Protein AF-A0A4Q1RVL3-F1 (afdb_monomer_lite)

Sequence (205 aa):
MQDAAGNEVNDKLNGYTFRVVAGNNSYIEASVDDNKKVITIALSTVQSLNTDANIESALKGLKVNGIELDGTNVIFTVTGTGNLLDGTGPGLDVRKYANLDSVAKDGLTFQIGAVGTPEQRVKLNIEDMSSSGLKISSVSVATQADATKAIEAIDNAINMVSGQRAELGALQNRLEHTINNLSTSSENLTAAESRIRDVDYALAA

pLDDT: mean 74.28, std 16.15, range [47.84, 97.06]

Secondary structure (DSSP, 8-state):
---TT---GGGGTTT-EEEEEETTTEEEEEEEETTTTEEEEEE-----S-SHHHHHHHHTT--BTTB---SS-------SSS-TTTS-SSS--GGGTS-TTHHHHT-EEEE-SSS-SGGGEEEE-----STTTTT-TT---SSHHHHHHHHHHHHHHHHHHHHHHHHHHHHHHHHHHHHHHHHHHHHHHHHHHHHHHHHHHHHH-

Structure (mmCIF, N/CA/C/O backbone):
data_AF-A0A4Q1RVL3-F1
#
_entry.id   AF-A0A4Q1RVL3-F1
#
loop_
_atom_site.group_PDB
_atom_site.id
_atom_site.type_symbol
_atom_site.label_atom_id
_atom_site.label_alt_id
_atom_site.label_comp_id
_atom_site.label_asym_id
_atom_site.label_entity_id
_atom_site.label_seq_id
_atom_site.pdbx_PDB_ins_code
_atom_site.Cartn_x
_atom_site.Cartn_y
_atom_site.Cartn_z
_atom_site.occupancy
_atom_site.B_iso_or_equiv
_atom_site.auth_seq_id
_atom_site.auth_comp_id
_atom_site.auth_asym_id
_atom_site.auth_atom_id
_atom_site.pdbx_PDB_model_num
ATOM 1 N N . MET A 1 1 ? -86.606 -32.625 20.046 1.00 52.88 1 MET A N 1
ATOM 2 C CA . MET A 1 1 ? -87.548 -33.174 21.047 1.00 52.88 1 MET A CA 1
ATOM 3 C C . MET A 1 1 ? -88.188 -32.006 21.785 1.00 52.88 1 MET A C 1
ATOM 5 O O . MET A 1 1 ? -87.621 -31.582 22.772 1.00 52.88 1 MET A O 1
ATOM 9 N N . GLN A 1 2 ? -89.275 -31.420 21.273 1.00 58.28 2 GLN A N 1
ATOM 10 C CA . GLN A 1 2 ? -89.925 -30.268 21.926 1.00 58.28 2 GLN A CA 1
ATOM 11 C C . GLN A 1 2 ? -90.362 -30.632 23.351 1.00 58.28 2 GLN A C 1
ATOM 13 O O . GLN A 1 2 ? -90.723 -31.786 23.605 1.00 58.28 2 GLN A O 1
ATOM 18 N N . ASP A 1 3 ? -90.285 -29.676 24.276 1.00 64.56 3 ASP A N 1
ATOM 19 C CA . ASP A 1 3 ? -90.868 -29.875 25.600 1.00 64.56 3 ASP A CA 1
ATOM 20 C C . ASP A 1 3 ? -92.405 -29.837 25.529 1.00 64.56 3 ASP A C 1
ATOM 22 O O . ASP A 1 3 ? -93.003 -29.547 24.491 1.00 64.56 3 ASP A O 1
ATOM 26 N N . ALA A 1 4 ? -93.063 -30.168 26.639 1.00 59.28 4 ALA A N 1
ATOM 27 C CA . ALA A 1 4 ? -94.519 -30.273 26.711 1.00 59.28 4 ALA A CA 1
ATOM 28 C C . ALA A 1 4 ? -95.272 -28.946 26.445 1.00 59.28 4 ALA A C 1
ATOM 30 O O . ALA A 1 4 ? -96.499 -28.967 26.374 1.00 59.28 4 ALA A O 1
ATOM 31 N N . ALA A 1 5 ? -94.569 -27.816 26.287 1.00 64.31 5 ALA A N 1
ATOM 32 C CA . ALA A 1 5 ? -95.141 -26.518 25.933 1.00 64.31 5 ALA A CA 1
ATOM 33 C C . ALA A 1 5 ? -94.946 -26.146 24.447 1.00 64.31 5 ALA A C 1
ATOM 35 O O . ALA A 1 5 ? -95.401 -25.085 24.025 1.00 64.31 5 ALA A O 1
ATOM 36 N N . GLY A 1 6 ? -94.321 -27.014 23.640 1.00 61.22 6 GLY A N 1
ATOM 37 C CA . GLY A 1 6 ? -94.163 -26.816 22.194 1.00 61.22 6 GLY A CA 1
ATOM 38 C C . GLY A 1 6 ? -92.989 -25.922 21.787 1.00 61.22 6 GLY A C 1
ATOM 39 O O . GLY A 1 6 ? -92.889 -25.559 20.616 1.00 61.22 6 GLY A O 1
ATOM 40 N N . ASN A 1 7 ? -92.076 -25.587 22.705 1.00 59.84 7 ASN A N 1
ATOM 41 C CA . ASN A 1 7 ? -90.882 -24.815 22.364 1.00 59.84 7 ASN A CA 1
ATOM 42 C C . ASN A 1 7 ? -89.770 -25.735 21.827 1.00 59.84 7 ASN A C 1
ATOM 44 O O . ASN A 1 7 ? -89.493 -26.812 22.370 1.00 59.84 7 ASN A O 1
ATOM 48 N N . GLU A 1 8 ? -89.130 -25.330 20.723 1.00 56.94 8 GLU A N 1
ATOM 49 C CA . GLU A 1 8 ? -87.979 -26.044 20.162 1.00 56.94 8 GLU A CA 1
ATOM 50 C C . GLU A 1 8 ? -86.782 -25.979 21.126 1.00 56.94 8 GLU A C 1
ATOM 52 O O . GLU A 1 8 ? -86.509 -24.953 21.738 1.00 56.94 8 GLU A O 1
ATOM 57 N N . VAL A 1 9 ? -86.039 -27.086 21.242 1.00 53.59 9 VAL A N 1
ATOM 58 C CA . VAL A 1 9 ? -84.912 -27.330 22.183 1.00 53.59 9 VAL A CA 1
ATOM 59 C C . VAL A 1 9 ? -83.686 -26.433 21.934 1.00 53.59 9 VAL A C 1
ATOM 61 O O . VAL A 1 9 ? -82.587 -26.742 22.387 1.00 53.59 9 VAL A O 1
ATOM 64 N N . ASN A 1 10 ? -83.832 -25.350 21.178 1.00 53.53 10 ASN A N 1
ATOM 65 C CA . ASN A 1 10 ? -82.714 -24.572 20.660 1.00 53.53 10 ASN A CA 1
ATOM 66 C C . ASN A 1 10 ? -82.066 -23.662 21.722 1.00 53.53 10 ASN A C 1
ATOM 68 O O . ASN A 1 10 ? -80.873 -23.391 21.676 1.00 53.53 10 ASN A O 1
ATOM 72 N N . ASP A 1 11 ? -82.808 -23.304 22.771 1.00 54.81 11 ASP A N 1
ATOM 73 C CA . ASP A 1 11 ? -82.395 -22.277 23.740 1.00 54.81 11 ASP A CA 1
ATOM 74 C C . ASP A 1 11 ? -81.246 -22.692 24.688 1.00 54.81 11 ASP A C 1
ATOM 76 O O . ASP A 1 11 ? -80.766 -21.897 25.491 1.00 54.81 11 ASP A O 1
ATOM 80 N N . LYS A 1 12 ? -80.773 -23.947 24.629 1.00 55.94 12 LYS A N 1
ATOM 81 C CA . LYS A 1 12 ? -79.691 -24.438 25.509 1.00 55.94 12 LYS A CA 1
ATOM 82 C C . LYS A 1 12 ? -78.276 -24.235 24.962 1.00 55.94 12 LYS A C 1
ATOM 84 O O . LYS A 1 12 ? -77.326 -24.490 25.696 1.00 55.94 12 LYS A O 1
ATOM 89 N N . LEU A 1 13 ? -78.119 -23.836 23.699 1.00 57.97 13 LEU A N 1
ATOM 90 C CA . LEU A 1 13 ? -76.809 -23.738 23.033 1.00 57.97 13 LEU A CA 1
ATOM 91 C C . LEU A 1 13 ? -76.513 -22.340 22.465 1.00 57.97 13 LEU A C 1
ATOM 93 O O . LEU A 1 13 ? -75.379 -22.080 22.061 1.00 57.97 13 LEU A O 1
ATOM 97 N N . ASN A 1 14 ? -77.489 -21.431 22.494 1.00 63.66 14 ASN A N 1
ATOM 98 C CA . ASN A 1 14 ? -77.335 -20.062 22.019 1.00 63.66 14 ASN A CA 1
ATOM 99 C C . ASN A 1 14 ? -76.332 -19.276 22.882 1.00 63.66 14 ASN A C 1
ATOM 101 O O . ASN A 1 14 ? -76.439 -19.250 24.108 1.00 63.66 14 ASN A O 1
ATOM 105 N N . GLY A 1 15 ? -75.347 -18.640 22.245 1.00 65.19 15 GLY A N 1
ATOM 106 C CA . GLY A 1 15 ? -74.322 -17.842 22.931 1.00 65.19 15 GLY A CA 1
ATOM 107 C C . GLY A 1 15 ? -73.151 -18.630 23.535 1.00 65.19 15 GLY A C 1
ATOM 108 O O . GLY A 1 15 ? -72.273 -18.021 24.147 1.00 65.19 15 GLY A O 1
ATOM 109 N N . TYR A 1 16 ? -73.088 -19.952 23.350 1.00 68.12 16 TYR A N 1
ATOM 110 C CA . TYR A 1 16 ? -71.928 -20.758 23.746 1.00 68.12 16 TYR A CA 1
ATOM 111 C C . TYR A 1 16 ? -70.891 -20.838 22.615 1.00 68.12 16 TYR A C 1
ATOM 113 O O . TYR A 1 16 ? -71.237 -21.104 21.463 1.00 68.12 16 TYR A O 1
ATOM 121 N N . THR A 1 17 ? -69.605 -20.672 22.945 1.00 60.97 17 THR A N 1
ATOM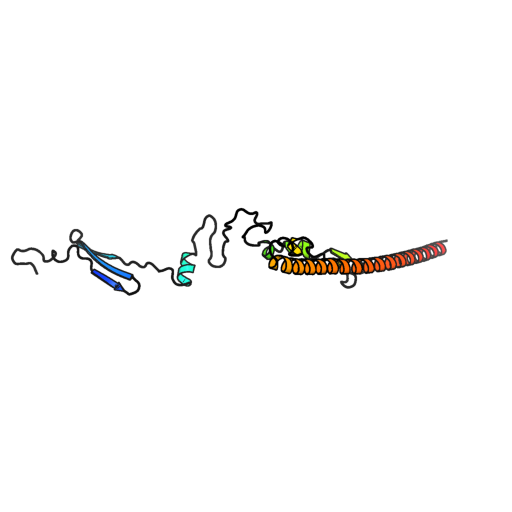 122 C CA . THR A 1 17 ? -68.492 -20.964 22.028 1.00 60.97 17 THR A CA 1
ATOM 123 C C . THR A 1 17 ? -67.799 -22.258 22.433 1.00 60.97 17 THR A C 1
ATOM 125 O O . THR A 1 17 ? -67.450 -22.470 23.597 1.00 60.97 17 THR A O 1
ATOM 128 N N . PHE A 1 18 ? -67.601 -23.157 21.469 1.00 70.06 18 PHE A N 1
ATOM 129 C CA . PHE A 1 18 ? -66.803 -24.359 21.680 1.00 70.06 18 PHE A CA 1
ATOM 130 C C . PHE A 1 18 ? -65.434 -24.158 21.039 1.00 70.06 18 PHE A C 1
ATOM 132 O O . PHE A 1 18 ? -65.331 -23.995 19.821 1.00 70.06 18 PHE A O 1
ATOM 139 N N . ARG A 1 19 ? -64.381 -24.162 21.865 1.00 66.75 19 ARG A N 1
ATOM 140 C CA . ARG A 1 19 ? -62.997 -23.969 21.424 1.00 66.75 19 ARG A CA 1
ATOM 141 C C . ARG A 1 19 ? -62.206 -25.264 21.563 1.00 66.75 19 ARG A C 1
ATOM 143 O O . ARG A 1 19 ? -61.896 -25.683 22.676 1.00 66.75 19 ARG A O 1
ATOM 150 N N . VAL A 1 20 ? -61.829 -25.862 20.435 1.00 72.00 20 VAL A N 1
ATOM 151 C CA . VAL A 1 20 ? -60.875 -26.979 20.405 1.00 72.00 20 VAL A CA 1
ATOM 152 C C . VAL A 1 20 ? -59.489 -26.403 20.170 1.00 72.00 20 VAL A C 1
ATOM 154 O O . VAL A 1 20 ? -59.204 -25.872 19.098 1.00 72.00 20 VAL A O 1
ATOM 157 N N . VAL A 1 21 ? -58.636 -26.480 21.190 1.00 65.25 21 VAL A N 1
ATOM 158 C CA . VAL A 1 21 ? -57.244 -26.028 21.111 1.00 65.25 21 VAL A CA 1
ATOM 159 C C . VAL A 1 21 ? -56.397 -27.169 20.558 1.00 65.25 21 VAL A C 1
ATOM 161 O O . VAL A 1 21 ? -56.250 -28.205 21.203 1.00 65.25 21 VAL A O 1
ATOM 164 N N . ALA A 1 22 ? -55.825 -26.975 19.375 1.00 64.25 22 ALA A N 1
ATOM 165 C CA . ALA A 1 22 ? -54.647 -27.721 18.959 1.00 64.25 22 ALA A CA 1
ATOM 166 C C . ALA A 1 22 ? -53.421 -27.014 19.564 1.00 64.25 22 ALA A C 1
ATOM 168 O O . ALA A 1 22 ? -53.418 -25.794 19.730 1.00 64.25 22 ALA A O 1
ATOM 169 N N . GLY A 1 23 ? -52.391 -27.763 19.965 1.00 59.78 23 GLY A N 1
ATOM 170 C CA . GLY A 1 23 ? -51.194 -27.184 20.590 1.00 59.78 23 GLY A CA 1
ATOM 171 C C . GLY A 1 23 ? -50.615 -25.992 19.807 1.00 59.78 23 GLY A C 1
ATOM 172 O O . GLY A 1 23 ? -50.840 -25.853 18.608 1.00 59.78 23 GLY A O 1
ATOM 173 N N . ASN A 1 24 ? -49.853 -25.133 20.493 1.00 58.34 24 ASN A N 1
ATOM 174 C CA . ASN A 1 24 ? -49.325 -23.862 19.966 1.00 58.34 24 ASN A CA 1
ATOM 175 C C . ASN A 1 24 ? -50.409 -22.820 19.636 1.00 58.34 24 ASN A C 1
ATOM 177 O O . ASN A 1 24 ? -50.417 -22.237 18.555 1.00 58.34 24 ASN A O 1
ATOM 181 N N . ASN A 1 25 ? -51.315 -22.575 20.591 1.00 58.47 25 ASN A N 1
ATOM 182 C CA . ASN A 1 25 ? -52.294 -21.475 20.569 1.00 58.47 25 ASN A CA 1
ATOM 183 C C . ASN A 1 25 ? -53.208 -21.435 19.326 1.00 58.47 25 ASN A C 1
ATOM 185 O O . ASN A 1 25 ? -53.818 -20.411 19.027 1.00 58.47 25 ASN A O 1
ATOM 189 N N . SER A 1 26 ? -53.296 -22.555 18.612 1.00 62.06 26 SER A N 1
ATOM 190 C CA . SER A 1 26 ? -54.120 -22.730 17.426 1.00 62.06 26 SER A CA 1
ATOM 191 C C . SER A 1 26 ? -55.466 -23.273 17.868 1.00 62.06 26 SER A C 1
ATOM 193 O O . SER A 1 26 ? -55.536 -24.227 18.642 1.00 62.06 26 SER A O 1
ATOM 195 N N . TYR A 1 27 ? -56.555 -22.670 17.415 1.00 64.25 27 TYR A N 1
ATOM 196 C CA . TYR A 1 27 ? -57.875 -23.112 17.832 1.00 64.25 27 TYR A CA 1
ATOM 197 C C . TYR A 1 27 ? -58.854 -23.123 16.672 1.00 64.25 27 TYR A C 1
ATOM 199 O O . TYR A 1 27 ? -58.804 -22.285 15.772 1.00 64.25 27 TYR A O 1
ATOM 207 N N . ILE A 1 28 ? -59.756 -24.094 16.728 1.00 67.94 28 ILE A N 1
ATOM 208 C CA . ILE A 1 28 ? -60.999 -24.074 15.973 1.00 67.94 28 ILE A CA 1
ATOM 209 C C . ILE A 1 28 ? -62.058 -23.602 16.961 1.00 67.94 28 ILE A C 1
ATOM 211 O O . ILE A 1 28 ? -62.258 -24.234 18.002 1.00 67.94 28 ILE A O 1
ATOM 215 N N . GLU A 1 29 ? -62.695 -22.475 16.662 1.00 67.56 29 GLU A N 1
ATOM 216 C CA . GLU A 1 29 ? -63.840 -21.982 17.421 1.00 67.56 29 GLU A CA 1
ATOM 217 C C . GLU A 1 29 ? -65.093 -22.111 16.562 1.00 67.56 29 GLU A C 1
ATOM 219 O O . GLU A 1 29 ? -65.144 -21.632 15.426 1.00 67.56 29 GLU A O 1
ATOM 224 N N . ALA A 1 30 ? -66.088 -22.801 17.111 1.00 67.69 30 ALA A N 1
ATOM 225 C CA . ALA A 1 30 ? -67.425 -22.873 16.552 1.00 67.69 30 ALA A CA 1
ATOM 226 C C . ALA A 1 30 ? -68.366 -22.080 17.461 1.00 67.69 30 ALA A C 1
ATOM 228 O O . ALA A 1 30 ? -68.397 -22.298 18.676 1.00 67.69 30 ALA A O 1
ATOM 229 N N . SER A 1 31 ? -69.123 -21.166 16.859 1.00 69.56 31 SER A N 1
ATOM 230 C CA . SER A 1 31 ? -70.142 -20.368 17.539 1.00 69.56 31 SER A CA 1
ATOM 231 C C . SER A 1 31 ? -71.497 -20.577 16.868 1.00 69.56 31 SER A C 1
ATOM 233 O O . SER A 1 31 ? -71.580 -20.674 15.636 1.00 69.56 31 SER A O 1
ATOM 235 N N . VAL A 1 32 ? -72.543 -20.676 17.687 1.00 68.94 32 VAL A N 1
ATOM 236 C CA . VAL A 1 32 ? -73.932 -20.873 17.261 1.00 68.94 32 VAL A CA 1
ATOM 237 C C . VAL A 1 32 ? -74.698 -19.572 17.498 1.00 68.94 32 VAL A C 1
ATOM 239 O O . VAL A 1 32 ? -74.772 -19.096 18.630 1.00 68.94 32 VAL A O 1
ATOM 242 N N . ASP A 1 33 ? -75.252 -19.001 16.423 1.00 67.00 33 ASP A N 1
ATOM 243 C CA . ASP A 1 33 ? -76.146 -17.837 16.469 1.00 67.00 33 ASP A CA 1
ATOM 244 C C . ASP A 1 33 ? -77.540 -18.257 15.989 1.00 67.00 33 ASP A C 1
ATOM 246 O O . ASP A 1 33 ? -77.794 -18.409 14.785 1.00 67.00 33 ASP A O 1
ATOM 250 N N . ASP A 1 34 ? -78.453 -18.444 16.940 1.00 61.78 34 ASP A N 1
ATOM 251 C CA . ASP A 1 34 ? -79.821 -18.871 16.646 1.00 61.78 34 ASP A CA 1
ATOM 252 C C . ASP A 1 34 ? -80.613 -17.830 15.852 1.00 61.78 34 ASP A C 1
ATOM 254 O O . ASP A 1 34 ? -81.515 -18.199 15.096 1.00 61.78 34 ASP A O 1
ATOM 258 N N . ASN A 1 35 ? -80.243 -16.546 15.929 1.00 63.22 35 ASN A N 1
ATOM 259 C CA . ASN A 1 35 ? -80.907 -15.506 15.143 1.00 63.22 35 ASN A CA 1
ATOM 260 C C . ASN A 1 35 ? -80.604 -15.645 13.646 1.00 63.22 35 ASN A C 1
ATOM 262 O O . ASN A 1 35 ? -81.380 -15.174 12.814 1.00 63.22 35 ASN A O 1
ATOM 266 N N . LYS A 1 36 ? -79.490 -16.297 13.289 1.00 59.94 36 LYS A N 1
ATOM 267 C CA . LYS A 1 36 ? -79.077 -16.516 11.895 1.00 59.94 36 LYS A CA 1
ATOM 268 C C . LYS A 1 36 ? -79.251 -17.956 11.426 1.00 59.94 36 LYS A C 1
ATOM 270 O O . LYS A 1 36 ? -79.216 -18.178 10.221 1.00 59.94 36 LYS A O 1
ATOM 275 N N . LYS A 1 37 ? -79.453 -18.918 12.336 1.00 59.88 37 LYS A N 1
ATOM 276 C CA . LYS A 1 37 ? -79.484 -20.366 12.044 1.00 59.88 37 LYS A CA 1
ATOM 277 C C . LYS A 1 37 ? -78.221 -20.853 11.314 1.00 59.88 37 LYS A C 1
ATOM 279 O O . LYS A 1 37 ? -78.291 -21.712 10.437 1.00 59.88 37 LYS A O 1
ATOM 284 N N . VAL A 1 38 ? -77.063 -20.282 11.654 1.00 53.72 38 VAL A N 1
ATOM 285 C CA . VAL A 1 38 ? -75.766 -20.576 11.021 1.00 53.72 38 VAL A CA 1
ATOM 286 C C . VAL A 1 38 ? -74.756 -20.977 12.091 1.00 53.72 38 VAL A C 1
ATOM 288 O O . VAL A 1 38 ? -74.615 -20.296 13.104 1.00 53.72 38 VAL A O 1
ATOM 291 N N . ILE A 1 39 ? -74.009 -22.052 11.831 1.00 64.38 39 ILE A N 1
ATOM 292 C CA . ILE A 1 39 ? -72.790 -22.383 12.577 1.00 64.38 39 ILE A CA 1
ATOM 293 C C . ILE A 1 39 ? -71.621 -21.723 11.848 1.00 64.38 39 ILE A C 1
ATOM 295 O O . ILE A 1 39 ? -71.352 -22.049 10.691 1.00 64.38 39 ILE A O 1
ATOM 299 N N . THR A 1 40 ? -70.933 -20.793 12.510 1.00 57.09 40 THR A N 1
ATOM 300 C CA . THR A 1 40 ? -69.756 -20.122 11.934 1.00 57.09 40 THR A CA 1
ATOM 301 C C . THR A 1 40 ? -68.491 -20.811 12.435 1.00 57.09 40 THR A C 1
ATOM 303 O O . THR A 1 40 ? -68.257 -20.860 13.642 1.00 57.09 40 THR A O 1
ATOM 306 N N . ILE A 1 41 ? -67.685 -21.348 11.514 1.00 63.12 41 ILE A N 1
ATOM 307 C CA . ILE A 1 41 ? -66.385 -21.968 11.804 1.00 63.12 41 ILE A CA 1
ATOM 308 C C . ILE A 1 41 ? -65.299 -21.024 11.290 1.00 63.12 41 ILE A C 1
ATOM 310 O O . ILE A 1 41 ? -65.171 -20.829 10.081 1.00 63.12 41 ILE A O 1
ATOM 314 N N . ALA A 1 42 ? -64.522 -20.437 12.199 1.00 57.91 42 ALA A N 1
ATOM 315 C CA . ALA A 1 42 ? -63.372 -19.609 11.848 1.00 57.91 42 ALA A CA 1
ATOM 316 C C . ALA A 1 42 ? -62.077 -20.420 12.003 1.00 57.91 42 ALA A C 1
ATOM 318 O O . ALA A 1 42 ? -61.782 -20.939 13.080 1.00 57.91 42 ALA A O 1
ATOM 319 N N . LEU A 1 43 ? -61.298 -20.524 10.924 1.00 55.69 43 LEU A N 1
ATOM 320 C CA . LEU A 1 43 ? -59.961 -21.116 10.934 1.00 55.69 43 LEU A CA 1
ATOM 321 C C . LEU A 1 43 ? -58.928 -19.986 11.001 1.00 55.69 43 LEU A C 1
ATOM 323 O O . LEU A 1 43 ? -58.736 -19.272 10.019 1.00 55.69 43 LEU A O 1
ATOM 327 N N . SER A 1 44 ? -58.251 -19.815 12.139 1.00 62.44 44 SER A N 1
ATOM 328 C CA . SER A 1 44 ? -57.113 -18.892 12.227 1.00 62.44 44 SER A CA 1
ATOM 329 C C . SER A 1 44 ? -55.811 -19.631 11.904 1.00 62.44 44 SER A C 1
ATOM 331 O O . SER A 1 44 ? -55.085 -20.079 12.783 1.00 62.44 44 SER A O 1
ATOM 333 N N . THR A 1 45 ? -55.474 -19.770 10.620 1.00 50.22 45 THR A N 1
ATOM 334 C CA . THR A 1 45 ? -54.077 -20.040 10.249 1.00 50.22 45 THR A CA 1
ATOM 335 C C . THR A 1 45 ? -53.305 -18.730 10.306 1.00 50.22 45 THR A C 1
ATOM 337 O O . THR A 1 45 ? -53.032 -18.113 9.278 1.00 50.22 45 THR A O 1
ATOM 340 N N . VAL A 1 46 ? -52.944 -18.281 11.506 1.00 52.88 46 VAL A N 1
ATOM 341 C CA . VAL A 1 46 ? -51.769 -17.415 11.610 1.00 52.88 46 VAL A CA 1
ATOM 342 C C . VAL A 1 46 ? -50.590 -18.346 11.357 1.00 52.88 46 VAL A C 1
ATOM 344 O O . VAL A 1 46 ? -50.250 -19.155 12.217 1.00 52.88 46 VAL A O 1
ATOM 347 N N . GLN A 1 47 ? -50.009 -18.319 10.154 1.00 58.75 47 GLN A N 1
ATOM 348 C CA . GLN A 1 47 ? -48.694 -18.926 9.975 1.00 58.75 47 GLN A CA 1
ATOM 349 C C . GLN A 1 47 ? -47.744 -18.154 10.885 1.00 58.75 47 GLN A C 1
ATOM 351 O O . GLN A 1 47 ? -47.394 -17.009 10.607 1.00 58.75 47 GLN A O 1
ATOM 356 N N . SER A 1 48 ? -47.383 -18.751 12.015 1.00 57.22 48 SER A N 1
ATOM 357 C CA . SER A 1 48 ? -46.326 -18.226 12.866 1.00 57.22 48 SER A CA 1
ATOM 358 C C . SER A 1 48 ? -45.075 -18.047 12.010 1.00 57.22 48 SER A C 1
ATOM 360 O O . SER A 1 48 ? -44.619 -19.007 11.392 1.00 57.22 48 SER A O 1
ATOM 362 N N . LEU A 1 49 ? -44.528 -16.834 11.962 1.00 65.75 49 LEU A N 1
ATOM 363 C CA . LEU A 1 49 ? -43.239 -16.539 11.331 1.00 65.75 49 LEU A CA 1
ATOM 364 C C . LEU A 1 49 ? -42.117 -17.137 12.190 1.00 65.75 49 LEU A C 1
ATOM 366 O O . LEU A 1 49 ? -41.490 -16.446 12.987 1.00 65.75 49 LEU A O 1
ATOM 370 N N . ASN A 1 50 ? -41.957 -18.454 12.134 1.00 59.66 50 ASN A N 1
ATOM 371 C CA . ASN A 1 50 ? -41.106 -19.221 13.043 1.00 59.66 50 ASN A CA 1
ATOM 372 C C . ASN A 1 50 ? -40.272 -20.300 12.342 1.00 59.66 50 ASN A C 1
ATOM 374 O O . ASN A 1 50 ? -39.577 -21.053 13.020 1.00 59.66 50 ASN A O 1
ATOM 378 N N . THR A 1 51 ? -40.342 -20.389 11.013 1.00 69.38 51 THR A N 1
ATOM 379 C CA . THR A 1 51 ? -39.449 -21.232 10.215 1.00 69.38 51 THR A CA 1
ATOM 380 C C . THR A 1 51 ? -38.817 -20.388 9.122 1.00 69.38 51 THR A C 1
ATOM 382 O O . THR A 1 51 ? -39.465 -19.508 8.561 1.00 69.38 51 THR A O 1
ATOM 385 N N . ASP A 1 52 ? -37.565 -20.667 8.779 1.00 69.69 52 ASP A N 1
ATOM 386 C CA . ASP A 1 52 ? -36.838 -19.861 7.793 1.00 69.69 52 ASP A CA 1
ATOM 387 C C . ASP A 1 52 ? -37.587 -19.779 6.450 1.00 69.69 52 ASP A C 1
ATOM 389 O O . ASP A 1 52 ? -37.677 -18.711 5.853 1.00 69.69 52 ASP A O 1
ATOM 393 N N . ALA A 1 53 ? -38.254 -20.864 6.039 1.00 74.62 53 ALA A N 1
ATOM 394 C CA . ALA A 1 53 ? -39.045 -20.915 4.810 1.00 74.62 53 ALA A CA 1
ATOM 395 C C . ALA A 1 53 ? -40.296 -20.009 4.828 1.00 74.62 53 ALA A C 1
ATOM 397 O O . ALA A 1 53 ? -40.653 -19.420 3.802 1.00 74.62 53 ALA A O 1
ATOM 398 N N . ASN A 1 54 ? -40.983 -19.890 5.973 1.00 67.50 54 ASN A N 1
ATOM 399 C CA . ASN A 1 54 ? -42.173 -19.038 6.082 1.00 67.50 54 ASN A CA 1
ATOM 400 C C . ASN A 1 54 ? -41.814 -17.560 6.309 1.00 67.50 54 ASN A C 1
ATOM 402 O O . ASN A 1 54 ? -42.510 -16.687 5.794 1.00 67.50 54 ASN A O 1
ATOM 406 N N . ILE A 1 55 ? -40.684 -17.283 6.967 1.00 74.75 55 ILE A N 1
ATOM 407 C CA . ILE A 1 55 ? -40.093 -15.945 7.080 1.00 74.75 55 ILE A CA 1
ATOM 408 C C . ILE A 1 55 ? -39.637 -15.446 5.702 1.00 74.75 55 ILE A C 1
ATOM 410 O O . ILE A 1 55 ? -39.999 -14.340 5.306 1.00 74.75 55 ILE A O 1
ATOM 414 N N . GLU A 1 56 ? -38.914 -16.267 4.935 1.00 70.56 56 GLU A N 1
ATOM 415 C CA . GLU A 1 56 ? -38.452 -15.924 3.583 1.00 70.56 56 GLU A CA 1
ATOM 416 C C . GLU A 1 56 ? -39.627 -15.631 2.640 1.00 70.56 56 GLU A C 1
ATOM 418 O O . GLU A 1 56 ? -39.620 -14.641 1.908 1.00 70.56 56 GLU A O 1
ATOM 423 N N . SER A 1 57 ? -40.675 -16.454 2.707 1.00 73.50 57 SER A N 1
ATOM 424 C CA . SER A 1 57 ? -41.889 -16.256 1.911 1.00 73.50 57 SER A CA 1
ATOM 425 C C . SER A 1 57 ? -42.652 -14.984 2.301 1.00 73.50 57 SER A C 1
ATOM 427 O O . SER A 1 57 ? -43.206 -14.328 1.426 1.00 73.50 57 SER A O 1
ATOM 429 N N . ALA A 1 58 ? -42.673 -14.613 3.586 1.00 69.06 58 ALA A N 1
ATOM 430 C CA . ALA A 1 58 ? -43.326 -13.392 4.068 1.00 69.06 58 ALA A CA 1
ATOM 431 C C . ALA A 1 58 ? -42.530 -12.108 3.764 1.00 69.06 58 ALA A C 1
ATOM 433 O O . ALA A 1 58 ? -43.115 -11.035 3.627 1.00 69.06 58 ALA A O 1
ATOM 434 N N . LEU A 1 59 ? -41.202 -12.206 3.663 1.00 65.81 59 LEU A N 1
ATOM 435 C CA . LEU A 1 59 ? -40.318 -11.098 3.282 1.00 65.81 59 LEU A CA 1
ATOM 436 C C . LEU A 1 59 ? -40.286 -10.881 1.761 1.00 65.81 59 LEU A C 1
ATOM 438 O O . LEU A 1 59 ? -40.152 -9.740 1.311 1.00 65.81 59 LEU A O 1
ATOM 442 N N . LYS A 1 60 ? -40.452 -11.948 0.966 1.00 69.00 60 LYS A N 1
ATOM 443 C CA . LYS A 1 60 ? -40.612 -11.867 -0.493 1.00 69.00 60 LYS A CA 1
ATOM 444 C C . LYS A 1 60 ? -41.869 -11.063 -0.838 1.00 69.00 60 LYS A C 1
ATOM 446 O O . LYS A 1 60 ? -42.993 -11.474 -0.572 1.00 69.00 60 LYS A O 1
ATOM 451 N N . GLY A 1 61 ? -41.670 -9.899 -1.453 1.00 58.31 61 GLY A N 1
ATOM 452 C CA . GLY A 1 61 ? -42.752 -9.010 -1.890 1.00 58.31 61 GLY A CA 1
ATOM 453 C C . GLY A 1 61 ? -43.123 -7.885 -0.917 1.00 58.31 61 GLY A C 1
ATOM 454 O O . GLY A 1 61 ? -43.948 -7.039 -1.272 1.00 58.31 61 GLY A O 1
ATOM 455 N N . LEU A 1 62 ? -42.497 -7.797 0.264 1.00 62.62 62 LEU A N 1
ATOM 456 C CA . LEU A 1 62 ? -42.623 -6.608 1.109 1.00 62.62 62 LEU A CA 1
ATOM 457 C C . LEU A 1 62 ? -41.871 -5.437 0.457 1.00 62.62 62 LEU A C 1
ATOM 459 O O . LEU A 1 62 ? -40.643 -5.410 0.420 1.00 62.62 62 LEU A O 1
ATOM 463 N N . LYS A 1 63 ? -42.613 -4.448 -0.053 1.00 55.62 63 LYS A N 1
ATOM 464 C CA . LYS A 1 63 ? -42.044 -3.223 -0.633 1.00 55.62 63 LYS A CA 1
ATOM 465 C C . LYS A 1 63 ? -41.680 -2.247 0.478 1.00 55.62 63 LYS A C 1
ATOM 467 O O . LYS A 1 63 ? -42.520 -1.470 0.928 1.00 55.62 63 LYS A O 1
ATOM 472 N N . VAL A 1 64 ? -40.426 -2.257 0.915 1.00 53.94 64 VAL A N 1
ATOM 473 C CA . VAL A 1 64 ? -39.906 -1.202 1.792 1.00 53.94 64 VAL A CA 1
ATOM 474 C C . VAL A 1 64 ? -39.496 -0.045 0.891 1.00 53.94 64 VAL A C 1
ATOM 476 O O . VAL A 1 64 ? -38.522 -0.159 0.159 1.00 53.94 64 VAL A O 1
ATOM 479 N N . ASN A 1 65 ? -40.314 1.009 0.868 1.00 48.66 65 ASN A N 1
ATOM 480 C CA . ASN A 1 65 ? -40.157 2.257 0.106 1.00 48.66 65 ASN A CA 1
ATOM 481 C C . ASN A 1 65 ? -39.121 2.226 -1.038 1.00 48.66 65 ASN A C 1
ATOM 483 O O . ASN A 1 65 ? -38.044 2.814 -0.957 1.00 48.66 65 ASN A O 1
ATOM 487 N N . GLY A 1 66 ? -39.486 1.540 -2.123 1.00 47.84 66 GLY A N 1
ATOM 488 C CA . GLY A 1 66 ? -38.715 1.535 -3.362 1.00 47.84 66 GLY A CA 1
ATOM 489 C C . GLY A 1 66 ? -37.774 0.354 -3.556 1.00 47.84 66 GLY A C 1
ATOM 490 O O . GLY A 1 66 ? -37.102 0.342 -4.585 1.00 47.84 66 GLY A O 1
ATOM 491 N N . ILE A 1 67 ? -37.742 -0.643 -2.658 1.00 58.94 67 ILE A N 1
ATOM 492 C CA . ILE A 1 67 ? -37.025 -1.881 -2.955 1.00 58.94 67 ILE A CA 1
ATOM 493 C C . ILE A 1 67 ? -37.841 -3.164 -2.794 1.00 58.94 67 ILE A C 1
ATOM 495 O O . ILE A 1 67 ? -38.546 -3.379 -1.811 1.00 58.94 67 ILE A O 1
ATOM 499 N N . GLU A 1 68 ? -37.716 -4.007 -3.813 1.00 53.12 68 GLU A N 1
ATOM 500 C CA . GLU A 1 68 ? -38.272 -5.339 -3.949 1.00 53.12 68 GLU A CA 1
ATOM 501 C C . GLU A 1 68 ? -37.201 -6.359 -3.530 1.00 53.12 68 GLU A C 1
ATOM 503 O O . GLU A 1 68 ? -36.134 -6.445 -4.135 1.00 53.12 68 GLU A O 1
ATOM 508 N N . LEU A 1 69 ? -37.455 -7.086 -2.441 1.00 60.56 69 LEU A N 1
ATOM 509 C CA . LEU A 1 69 ? -36.563 -8.129 -1.939 1.00 60.56 69 LEU A CA 1
ATOM 510 C C . LEU A 1 69 ? -36.956 -9.453 -2.612 1.00 60.56 69 LEU A C 1
ATOM 512 O O . LEU A 1 69 ? -37.986 -10.037 -2.273 1.00 60.56 69 LEU A O 1
ATOM 516 N N . ASP A 1 70 ? -36.157 -9.928 -3.572 1.00 59.59 70 ASP A N 1
ATOM 517 C CA . ASP A 1 70 ? -36.401 -11.199 -4.284 1.00 59.59 70 ASP A CA 1
ATOM 518 C C . ASP A 1 70 ? -35.988 -12.447 -3.479 1.00 59.59 70 ASP A C 1
ATOM 520 O O . ASP A 1 70 ? -36.026 -13.572 -3.979 1.00 59.59 70 ASP A O 1
ATOM 524 N N . GLY A 1 71 ? -35.615 -12.248 -2.212 1.00 56.47 71 GLY A N 1
ATOM 525 C CA . GLY A 1 71 ? -35.145 -13.287 -1.303 1.00 56.47 71 GLY A CA 1
ATOM 526 C C . GLY A 1 71 ? -33.739 -13.809 -1.603 1.00 56.47 71 GLY A C 1
ATOM 527 O O . GLY A 1 71 ? -33.365 -14.819 -1.021 1.00 56.47 71 GLY A O 1
ATOM 528 N N . THR A 1 72 ? -32.947 -13.132 -2.447 1.00 59.09 72 THR A N 1
ATOM 529 C CA . THR A 1 72 ? -31.552 -13.523 -2.722 1.00 59.09 72 THR A CA 1
ATOM 530 C C . THR A 1 72 ? -30.516 -12.494 -2.237 1.00 59.09 72 THR A C 1
ATOM 532 O O . THR A 1 72 ? -29.400 -12.894 -1.929 1.00 59.09 72 THR A O 1
ATOM 535 N N . ASN A 1 73 ? -30.846 -11.197 -2.080 1.00 51.66 73 ASN A N 1
ATOM 536 C CA . ASN A 1 73 ? -29.932 -10.183 -1.507 1.00 51.66 73 ASN A CA 1
ATOM 537 C C . ASN A 1 73 ? -30.630 -9.100 -0.648 1.00 51.66 73 ASN A C 1
ATOM 539 O O . ASN A 1 73 ? -31.800 -8.777 -0.845 1.00 51.66 73 ASN A O 1
ATOM 543 N N . VAL A 1 74 ? -29.873 -8.538 0.308 1.00 55.28 74 VAL A N 1
ATOM 544 C CA . VAL A 1 74 ? -30.312 -7.650 1.410 1.00 55.28 74 VAL A CA 1
ATOM 545 C C . VAL A 1 74 ? -30.054 -6.170 1.114 1.00 55.28 74 VAL A C 1
ATOM 547 O O . VAL A 1 74 ? -29.065 -5.824 0.469 1.00 55.28 74 VAL A O 1
ATOM 550 N N . ILE A 1 75 ? -30.890 -5.287 1.675 1.00 51.69 75 ILE A N 1
ATOM 551 C CA . ILE A 1 75 ? -30.684 -3.832 1.637 1.00 51.69 75 ILE A CA 1
ATOM 552 C C . ILE A 1 75 ? -30.399 -3.261 3.009 1.00 51.69 75 ILE A C 1
ATOM 554 O O . ILE A 1 75 ? -31.072 -3.557 3.991 1.00 51.69 75 ILE A O 1
ATOM 558 N N . PHE A 1 76 ? -29.375 -2.419 3.041 1.00 59.88 76 PHE A N 1
ATOM 559 C CA . PHE A 1 76 ? -28.758 -1.894 4.242 1.00 59.88 76 PHE A CA 1
ATOM 560 C C . PHE A 1 76 ? -29.351 -0.530 4.594 1.00 59.88 76 PHE A C 1
ATOM 562 O O . PHE A 1 76 ? -29.255 0.425 3.824 1.00 59.88 76 PHE A O 1
ATOM 569 N N . THR A 1 77 ? -29.944 -0.428 5.782 1.00 49.84 77 THR A N 1
ATOM 570 C CA . THR A 1 77 ? -30.363 0.846 6.375 1.00 49.84 77 THR A CA 1
ATOM 571 C C . THR A 1 77 ? -29.180 1.478 7.106 1.00 49.84 77 THR A C 1
ATOM 573 O O . THR A 1 77 ? -28.630 0.877 8.026 1.00 49.84 77 THR A O 1
ATOM 576 N N . VAL A 1 78 ? -28.785 2.694 6.718 1.00 56.66 78 VAL A N 1
ATOM 577 C CA . VAL A 1 78 ? -27.749 3.460 7.427 1.00 56.66 78 VAL A CA 1
ATOM 578 C C . VAL A 1 78 ? -28.396 4.271 8.549 1.00 56.66 78 VAL A C 1
ATOM 580 O O . VAL A 1 78 ? -29.193 5.169 8.295 1.00 56.66 78 VAL A O 1
ATOM 583 N N . THR A 1 79 ? -28.044 3.966 9.797 1.00 48.38 79 THR A N 1
ATOM 584 C CA . THR A 1 79 ? -28.594 4.589 11.014 1.00 48.38 79 THR A CA 1
ATOM 585 C C . THR A 1 79 ? -27.628 5.597 11.652 1.00 48.38 79 THR A C 1
ATOM 587 O O . THR A 1 79 ? -27.425 5.583 12.864 1.00 48.38 79 THR A O 1
ATOM 590 N N . GLY A 1 80 ? -26.988 6.461 10.857 1.00 53.97 80 GLY A N 1
ATOM 591 C CA . GLY A 1 80 ? -26.047 7.467 11.367 1.00 53.97 80 GLY A CA 1
ATOM 592 C C . GLY A 1 80 ? -25.958 8.719 10.494 1.00 53.97 80 GLY A C 1
ATOM 593 O O . GLY A 1 80 ? -26.154 8.655 9.284 1.00 53.97 80 GLY A O 1
ATOM 594 N N . THR A 1 81 ? -25.651 9.864 11.110 1.00 54.25 81 THR A N 1
ATOM 595 C CA . THR A 1 81 ? -25.360 11.130 10.418 1.00 54.25 81 THR A CA 1
ATOM 596 C C . THR A 1 81 ? -23.878 11.170 10.041 1.00 54.25 81 THR A C 1
ATOM 598 O O . THR A 1 81 ? -23.053 11.675 10.797 1.00 54.25 81 THR A O 1
ATOM 601 N N . GLY A 1 82 ? -23.523 10.584 8.902 1.00 55.56 82 GLY A N 1
ATOM 602 C CA . GLY A 1 82 ? -22.161 10.585 8.367 1.00 55.56 82 GLY A CA 1
ATOM 603 C C . GLY A 1 82 ? -22.184 10.323 6.867 1.00 55.56 82 GLY A C 1
ATOM 604 O O . GLY A 1 82 ? -23.085 9.643 6.373 1.00 55.56 82 GLY A O 1
ATOM 605 N N . ASN A 1 83 ? -21.239 10.901 6.129 1.00 56.22 83 ASN A N 1
ATOM 606 C CA . ASN A 1 83 ? -21.167 10.722 4.686 1.00 56.22 83 ASN A CA 1
ATOM 607 C C . ASN A 1 83 ? -20.742 9.278 4.370 1.00 56.22 83 ASN A C 1
ATOM 609 O O . ASN A 1 83 ? -19.759 8.771 4.904 1.00 56.22 83 ASN A O 1
ATOM 613 N N . LEU A 1 84 ? -21.474 8.601 3.486 1.00 56.00 84 LEU A N 1
ATOM 614 C CA . LEU A 1 84 ? -21.334 7.157 3.232 1.00 56.00 84 LEU A CA 1
ATOM 615 C C . LEU A 1 84 ? -20.048 6.779 2.470 1.00 56.00 84 LEU A C 1
ATOM 617 O O . LEU A 1 84 ? -19.843 5.617 2.128 1.00 56.00 84 LEU A O 1
ATOM 621 N N . LEU A 1 85 ? -19.207 7.769 2.167 1.00 54.34 85 LEU A N 1
ATOM 622 C CA . LEU A 1 85 ? -18.064 7.674 1.260 1.00 54.34 85 LEU A CA 1
ATOM 623 C C . LEU A 1 85 ? -16.713 7.890 1.961 1.00 54.34 85 LEU A C 1
ATOM 625 O O . LEU A 1 85 ? -15.685 7.524 1.395 1.00 54.34 85 LEU A O 1
ATOM 629 N N . ASP A 1 86 ? -16.686 8.458 3.173 1.00 57.19 86 ASP A N 1
ATOM 630 C CA . ASP A 1 86 ? -15.436 8.858 3.844 1.00 57.19 86 ASP A CA 1
ATOM 631 C C . ASP A 1 86 ? -14.982 7.917 4.978 1.00 57.19 86 ASP A C 1
ATOM 633 O O . ASP A 1 86 ? -13.834 7.985 5.406 1.00 57.19 86 ASP A O 1
ATOM 637 N N . GLY A 1 87 ? -15.815 6.960 5.402 1.00 54.84 87 GLY A N 1
ATOM 638 C CA . GLY A 1 87 ? -15.466 5.975 6.437 1.00 54.84 87 GLY A CA 1
ATOM 639 C C . GLY A 1 87 ? -15.545 6.483 7.875 1.00 54.84 87 GLY A C 1
ATOM 640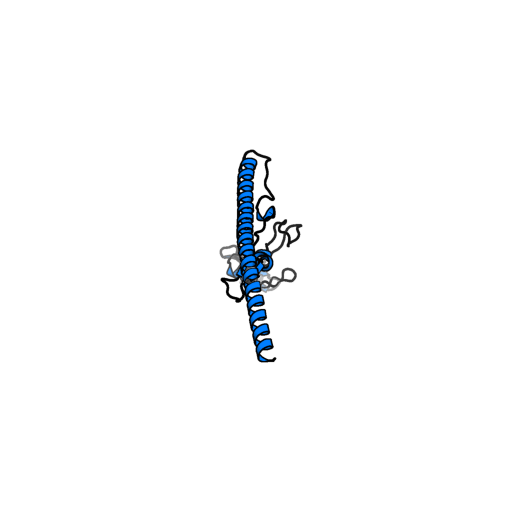 O O . GLY A 1 87 ? -15.084 5.789 8.776 1.00 54.84 87 GLY A O 1
ATOM 641 N N . THR A 1 88 ? -16.126 7.660 8.110 1.00 60.66 88 THR A N 1
ATOM 642 C CA . THR A 1 88 ? -16.243 8.243 9.458 1.00 60.66 88 THR A CA 1
ATOM 643 C C . THR A 1 88 ? -17.562 7.908 10.172 1.00 60.66 88 THR A C 1
ATOM 645 O O . THR A 1 88 ? -17.754 8.301 11.321 1.00 60.66 88 THR A O 1
ATOM 648 N N . GLY A 1 89 ? -18.465 7.148 9.534 1.00 57.16 89 GLY A N 1
ATOM 649 C CA . GLY A 1 89 ? -19.751 6.716 10.100 1.00 57.16 89 GLY A CA 1
ATOM 650 C C . GLY A 1 89 ? -19.897 5.190 10.245 1.00 57.16 89 GLY A C 1
ATOM 651 O O . GLY A 1 89 ? -19.153 4.437 9.620 1.00 57.16 89 GLY A O 1
ATOM 652 N N . PRO A 1 90 ? -20.889 4.702 11.017 1.00 50.28 90 PRO A N 1
ATOM 653 C CA . PRO A 1 90 ? -21.097 3.274 11.309 1.00 50.28 90 PRO A CA 1
ATOM 654 C C . PRO A 1 90 ? -21.679 2.453 10.130 1.00 50.28 90 PRO A C 1
ATOM 656 O O . PRO A 1 90 ? -22.333 1.436 10.348 1.00 50.28 90 PRO A O 1
ATOM 659 N N . GLY A 1 91 ? -21.504 2.903 8.882 1.00 61.34 91 GLY A N 1
ATOM 660 C CA . GLY A 1 91 ? -22.189 2.378 7.694 1.00 61.34 91 GLY A CA 1
ATOM 661 C C . GLY A 1 91 ? -21.323 1.518 6.763 1.00 61.34 91 GLY A C 1
ATOM 662 O O . GLY A 1 91 ? -20.102 1.621 6.748 1.00 61.34 91 GLY A O 1
ATOM 663 N N . LEU A 1 92 ? -22.005 0.677 5.975 1.00 59.78 92 LEU A N 1
ATOM 664 C CA . LEU A 1 92 ? -21.492 -0.273 4.976 1.00 59.78 92 LEU A CA 1
ATOM 665 C C . LEU A 1 92 ? -20.347 0.288 4.107 1.00 59.78 92 LEU A C 1
ATOM 667 O O . LEU A 1 92 ? -20.540 1.253 3.369 1.00 59.78 92 LEU A O 1
ATOM 671 N N . ASP A 1 93 ? -19.184 -0.370 4.120 1.00 61.59 93 ASP A N 1
ATOM 672 C CA . ASP A 1 93 ? -18.055 -0.008 3.258 1.00 61.59 93 ASP A CA 1
ATOM 673 C C . ASP A 1 93 ? -18.280 -0.470 1.808 1.00 61.59 93 ASP A C 1
ATOM 675 O O . ASP A 1 93 ? -17.944 -1.589 1.414 1.00 61.59 93 ASP A O 1
ATOM 679 N N . VAL A 1 94 ? -18.868 0.410 0.998 1.00 57.31 94 VAL A N 1
ATOM 680 C CA . VAL A 1 94 ? -19.100 0.187 -0.438 1.00 57.31 94 VAL A CA 1
ATOM 681 C C . VAL A 1 94 ? -17.775 0.136 -1.225 1.00 57.31 94 VAL A C 1
ATOM 683 O O . VAL A 1 94 ? -17.712 -0.498 -2.280 1.00 57.31 94 VAL A O 1
ATOM 686 N N . ARG A 1 95 ? -16.680 0.719 -0.703 1.00 59.88 95 ARG A N 1
ATOM 687 C CA . ARG A 1 95 ? -15.363 0.757 -1.376 1.00 59.88 95 ARG A CA 1
ATOM 688 C C . ARG A 1 95 ? -14.732 -0.629 -1.498 1.00 59.88 95 ARG A C 1
ATOM 690 O O . ARG A 1 95 ? -14.123 -0.925 -2.524 1.00 59.88 95 ARG A O 1
ATOM 697 N N . LYS A 1 96 ? -14.980 -1.511 -0.521 1.00 61.12 96 LYS A N 1
ATOM 698 C CA . LYS A 1 96 ? -14.571 -2.924 -0.558 1.00 61.12 96 LYS A CA 1
ATOM 699 C C . LYS A 1 96 ? -15.176 -3.698 -1.740 1.00 61.12 96 LYS A C 1
ATOM 701 O O . LYS A 1 96 ? -14.554 -4.642 -2.219 1.00 61.12 96 LYS A O 1
ATOM 706 N N . TYR A 1 97 ? -16.361 -3.307 -2.217 1.00 52.34 97 TYR A N 1
ATOM 707 C CA . TYR A 1 97 ? -17.121 -4.057 -3.228 1.00 52.34 97 TYR A CA 1
ATOM 708 C C . TYR A 1 97 ? -17.198 -3.371 -4.602 1.00 52.34 97 TYR A C 1
ATOM 710 O O . TYR A 1 97 ? -17.395 -4.055 -5.602 1.00 52.34 97 TYR A O 1
ATOM 718 N N . ALA A 1 98 ? -16.994 -2.051 -4.688 1.00 56.06 98 ALA A N 1
ATOM 719 C CA . ALA A 1 98 ? -17.028 -1.302 -5.951 1.00 56.06 98 ALA A CA 1
ATOM 720 C C . ALA A 1 98 ? -15.697 -1.295 -6.731 1.00 56.06 98 ALA A C 1
ATOM 722 O O . ALA A 1 98 ? -15.623 -0.664 -7.781 1.00 56.06 98 ALA A O 1
ATOM 723 N N . ASN A 1 99 ? -14.640 -1.961 -6.241 1.00 55.00 99 ASN A N 1
ATOM 724 C CA . ASN A 1 99 ? -13.322 -2.031 -6.901 1.00 55.00 99 ASN A CA 1
ATOM 725 C C . ASN A 1 99 ? -12.716 -0.650 -7.270 1.00 55.00 99 ASN A C 1
ATOM 727 O O . ASN A 1 99 ? -11.813 -0.560 -8.096 1.00 55.00 99 ASN A O 1
ATOM 731 N N . LEU A 1 100 ? -13.195 0.440 -6.657 1.00 54.34 100 LEU A N 1
ATOM 732 C CA . LEU A 1 100 ? -12.727 1.806 -6.923 1.00 54.34 100 LEU A CA 1
ATOM 733 C C . LEU A 1 100 ? -11.347 2.076 -6.294 1.00 54.34 100 LEU A C 1
ATOM 735 O O . LEU A 1 100 ? -10.617 2.957 -6.737 1.00 54.34 100 LEU A O 1
ATOM 739 N N . ASP A 1 101 ? -10.962 1.250 -5.322 1.00 58.78 101 ASP A N 1
ATOM 740 C CA . ASP A 1 101 ? -9.629 1.219 -4.713 1.00 58.78 101 ASP A CA 1
ATOM 741 C C . ASP A 1 101 ? -8.527 0.756 -5.682 1.00 58.78 101 ASP A C 1
ATOM 743 O O . ASP A 1 101 ? -7.345 1.015 -5.456 1.00 58.78 101 ASP A O 1
ATOM 747 N N . SER A 1 102 ? -8.888 0.071 -6.768 1.00 54.38 102 SER A N 1
ATOM 748 C CA . SER A 1 102 ? -7.916 -0.580 -7.653 1.00 54.38 102 SER A CA 1
ATOM 749 C C . SER A 1 102 ? -7.207 0.390 -8.594 1.00 54.38 102 SER A C 1
ATOM 751 O O . SER A 1 102 ? -6.113 0.088 -9.058 1.00 54.38 102 SER A O 1
ATOM 753 N N . VAL A 1 103 ? -7.763 1.584 -8.826 1.00 54.12 103 VAL A N 1
ATOM 754 C CA . VAL A 1 103 ? -7.101 2.612 -9.652 1.00 54.12 103 VAL A CA 1
ATOM 755 C C . VAL A 1 103 ? -5.964 3.299 -8.885 1.00 54.12 103 VAL A C 1
ATOM 757 O O . VAL A 1 103 ? -4.976 3.699 -9.492 1.00 54.12 103 VAL A O 1
ATOM 760 N N . ALA A 1 104 ? -6.056 3.387 -7.553 1.00 54.66 104 ALA A N 1
ATOM 761 C CA . ALA A 1 104 ? -4.983 3.924 -6.713 1.00 54.66 104 ALA A CA 1
ATOM 762 C C . ALA A 1 104 ? -3.962 2.851 -6.285 1.00 54.66 104 ALA A C 1
ATOM 764 O O . ALA A 1 104 ? -2.785 3.160 -6.125 1.00 54.66 104 ALA A O 1
ATOM 765 N N . LYS A 1 105 ? -4.392 1.590 -6.1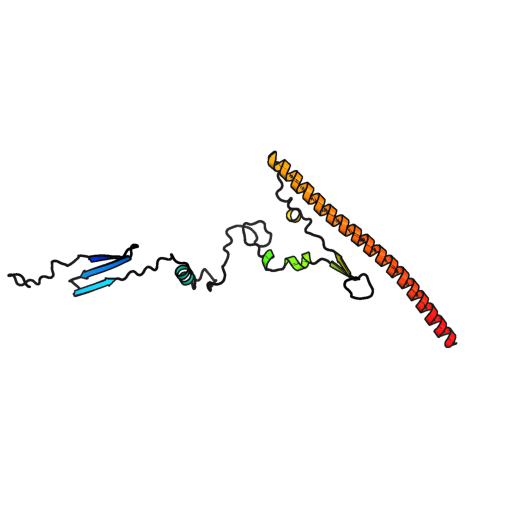21 1.00 59.88 105 LYS A N 1
ATOM 766 C CA . LYS A 1 105 ? -3.548 0.496 -5.602 1.00 59.88 105 LYS A CA 1
ATOM 767 C C . LYS A 1 105 ? -2.682 -0.211 -6.638 1.00 59.88 105 LYS A C 1
ATOM 769 O O . LYS A 1 105 ? -1.754 -0.920 -6.253 1.00 59.88 105 LYS A O 1
ATOM 774 N N . ASP A 1 106 ? -2.967 -0.059 -7.932 1.00 72.88 106 ASP A N 1
ATOM 775 C CA . ASP A 1 106 ? -2.186 -0.748 -8.964 1.00 72.88 106 ASP A CA 1
ATOM 776 C C . ASP A 1 106 ? -0.896 -0.005 -9.351 1.00 72.88 106 ASP A C 1
ATOM 778 O O . ASP A 1 106 ? -0.139 -0.488 -10.185 1.00 72.88 106 ASP A O 1
ATOM 782 N N . GLY A 1 107 ? -0.581 1.117 -8.696 1.00 78.19 107 GLY A N 1
ATOM 783 C CA . GLY A 1 107 ? 0.688 1.824 -8.856 1.00 78.19 107 GLY A CA 1
ATOM 784 C C . GLY A 1 107 ? 0.957 2.364 -10.271 1.00 78.19 107 GLY A C 1
ATOM 785 O O . GLY A 1 107 ? 0.204 2.167 -11.222 1.00 78.19 107 GLY A O 1
ATOM 786 N N . LEU A 1 108 ? 2.074 3.070 -10.432 1.00 86.31 108 LEU A N 1
ATOM 787 C CA . LEU A 1 108 ? 2.565 3.541 -11.725 1.00 86.31 108 LEU A CA 1
ATOM 788 C C . LEU A 1 108 ? 3.525 2.513 -12.312 1.00 86.31 108 LEU A C 1
ATOM 790 O O . LEU A 1 108 ? 4.448 2.068 -11.637 1.00 86.31 108 LEU A O 1
ATOM 794 N N . THR A 1 109 ? 3.352 2.151 -13.582 1.00 87.25 109 THR A N 1
ATOM 795 C CA . THR A 1 109 ? 4.315 1.284 -14.268 1.00 87.25 109 THR A CA 1
ATOM 796 C C . THR A 1 109 ? 5.151 2.082 -15.256 1.00 87.25 109 THR A C 1
ATOM 798 O O . THR A 1 109 ? 4.628 2.613 -16.231 1.00 87.25 109 THR A O 1
ATOM 801 N N . PHE A 1 110 ? 6.459 2.110 -15.034 1.00 87.44 110 PHE A N 1
ATOM 802 C CA . PHE A 1 110 ? 7.441 2.715 -15.920 1.00 87.44 110 PHE A CA 1
ATOM 803 C C . PHE A 1 110 ? 8.018 1.665 -16.864 1.00 87.44 110 PHE A C 1
ATOM 805 O O . PHE A 1 110 ? 8.463 0.602 -16.428 1.00 87.44 110 PHE A O 1
ATOM 812 N N . GLN A 1 111 ? 8.035 1.971 -18.157 1.00 89.00 111 GLN A N 1
ATOM 813 C CA . GLN A 1 111 ? 8.808 1.225 -19.143 1.00 89.00 111 GLN A CA 1
ATOM 814 C C . GLN A 1 111 ? 10.236 1.777 -19.134 1.00 89.00 111 GLN A C 1
ATOM 816 O O . GLN A 1 111 ? 10.432 2.958 -19.407 1.00 89.00 111 GLN A O 1
ATOM 821 N N . ILE A 1 112 ? 11.217 0.943 -18.794 1.00 86.62 112 ILE A N 1
ATOM 822 C CA . ILE A 1 112 ? 12.619 1.364 -18.631 1.00 86.62 112 ILE A CA 1
ATOM 823 C C . ILE A 1 112 ? 13.562 0.743 -19.668 1.00 86.62 112 ILE A C 1
ATOM 825 O O . ILE A 1 112 ? 14.739 1.072 -19.704 1.00 86.62 112 ILE A O 1
ATOM 829 N N . GLY A 1 113 ? 13.069 -0.132 -20.543 1.00 83.94 113 GLY A N 1
ATOM 830 C CA . GLY A 1 113 ? 13.854 -0.696 -21.642 1.00 83.94 113 GLY A CA 1
ATOM 831 C C . GLY A 1 113 ? 13.181 -0.542 -23.002 1.00 83.94 113 GLY A C 1
ATOM 832 O O . GLY A 1 113 ? 12.039 -0.094 -23.106 1.00 83.94 113 GLY A O 1
ATOM 833 N N . ALA A 1 114 ? 13.905 -0.926 -24.051 1.00 79.50 114 ALA A N 1
ATOM 834 C CA . ALA A 1 114 ? 13.472 -0.771 -25.439 1.00 79.50 114 ALA A CA 1
ATOM 835 C C . ALA A 1 114 ? 12.330 -1.720 -25.849 1.00 79.50 114 ALA A C 1
ATOM 837 O O . ALA A 1 114 ? 11.659 -1.473 -26.848 1.00 79.50 114 ALA A O 1
ATOM 838 N N . VAL A 1 115 ? 12.105 -2.805 -25.102 1.00 80.38 115 VAL A N 1
ATOM 839 C CA . VAL A 1 115 ? 11.143 -3.862 -25.435 1.00 80.38 115 VAL A CA 1
ATOM 840 C C . VAL A 1 115 ? 10.065 -3.936 -24.357 1.00 80.38 115 VAL A C 1
ATOM 842 O O . VAL A 1 115 ? 10.366 -3.933 -23.167 1.00 80.38 115 VAL A O 1
ATOM 845 N N . GLY A 1 116 ? 8.796 -4.039 -24.754 1.00 83.81 116 GLY A N 1
ATOM 846 C CA . GLY A 1 116 ? 7.636 -4.055 -23.850 1.00 83.81 116 GLY A CA 1
ATOM 847 C C . GLY A 1 116 ? 7.460 -5.328 -23.009 1.00 83.81 116 GLY A C 1
ATOM 848 O O . GLY A 1 116 ? 6.323 -5.740 -22.779 1.00 83.81 116 GLY A O 1
ATOM 849 N N . THR A 1 117 ? 8.544 -5.981 -22.581 1.00 87.25 117 THR A N 1
ATOM 850 C CA . THR A 1 117 ? 8.483 -7.174 -21.725 1.00 87.25 117 THR A CA 1
ATOM 851 C C . THR A 1 117 ? 8.418 -6.798 -20.236 1.00 87.25 117 THR A C 1
ATOM 853 O O . THR A 1 117 ? 8.875 -5.717 -19.849 1.00 87.25 117 THR A O 1
ATOM 856 N N . PRO A 1 118 ? 7.850 -7.657 -19.366 1.00 83.88 118 PRO A N 1
ATOM 857 C CA . PRO A 1 118 ? 7.726 -7.373 -17.932 1.00 83.88 118 PRO A CA 1
ATOM 858 C C . PRO A 1 118 ? 9.059 -7.104 -17.222 1.00 83.88 118 PRO A C 1
ATOM 860 O O . PRO A 1 118 ? 9.110 -6.300 -16.295 1.00 83.88 118 PRO A O 1
ATOM 863 N N . GLU A 1 119 ? 10.150 -7.722 -17.672 1.00 86.00 119 GLU A N 1
ATOM 864 C CA . GLU A 1 119 ? 11.485 -7.586 -17.077 1.00 86.00 119 GLU A CA 1
ATOM 865 C C . GLU A 1 119 ? 12.070 -6.181 -17.285 1.00 86.00 119 GLU A C 1
ATOM 867 O O . GLU A 1 119 ? 12.901 -5.720 -16.502 1.00 86.00 119 GLU A O 1
ATOM 872 N N . GLN A 1 120 ? 11.607 -5.478 -18.323 1.00 86.75 120 GLN A N 1
ATOM 873 C CA . GLN A 1 120 ? 11.987 -4.101 -18.644 1.00 86.75 120 GLN A CA 1
ATOM 874 C C . GLN A 1 120 ? 10.974 -3.075 -18.126 1.00 86.75 120 GLN A C 1
ATOM 876 O O . GLN A 1 120 ? 10.984 -1.911 -18.536 1.00 86.75 120 GLN A O 1
ATOM 881 N N . ARG A 1 121 ? 10.101 -3.494 -17.205 1.00 88.38 121 ARG A N 1
ATOM 882 C CA . ARG A 1 121 ? 9.132 -2.632 -16.538 1.00 88.38 121 ARG A CA 1
ATOM 883 C C . ARG A 1 121 ? 9.444 -2.518 -15.059 1.00 88.38 121 ARG A C 1
ATOM 885 O O . ARG A 1 121 ? 9.986 -3.418 -14.412 1.00 88.38 121 ARG A O 1
ATOM 892 N N . VAL A 1 122 ? 9.081 -1.372 -14.509 1.00 88.12 122 VAL A N 1
ATOM 893 C CA . VAL A 1 122 ? 9.144 -1.127 -13.079 1.00 88.12 122 VAL A CA 1
ATOM 894 C C . VAL A 1 122 ? 7.808 -0.650 -12.585 1.00 88.12 122 VAL A C 1
ATOM 896 O O . VAL A 1 122 ? 7.298 0.354 -13.065 1.00 88.12 122 VAL A O 1
ATOM 899 N N . LYS A 1 123 ? 7.267 -1.347 -11.594 1.00 87.88 123 LYS A N 1
ATOM 900 C CA . LYS A 1 123 ? 6.080 -0.903 -10.885 1.00 87.88 123 LYS A CA 1
ATOM 901 C C . LYS A 1 123 ? 6.501 -0.095 -9.661 1.00 87.88 123 LYS A C 1
ATOM 903 O O . LYS A 1 123 ? 7.302 -0.564 -8.860 1.00 87.88 123 LYS A O 1
ATOM 908 N N . LEU A 1 124 ? 5.963 1.108 -9.546 1.00 87.38 124 LEU A N 1
ATOM 909 C CA . LEU A 1 124 ? 6.004 1.945 -8.362 1.00 87.38 124 LEU A CA 1
ATOM 910 C C . LEU A 1 124 ? 4.628 1.893 -7.715 1.00 87.38 124 LEU A C 1
ATOM 912 O O . LEU A 1 124 ? 3.669 2.408 -8.280 1.00 87.38 124 LEU A O 1
ATOM 916 N N . ASN A 1 125 ? 4.538 1.313 -6.529 1.00 88.50 125 ASN A N 1
ATOM 917 C CA . ASN A 1 125 ? 3.346 1.408 -5.705 1.00 88.50 125 ASN A CA 1
ATOM 918 C C . ASN A 1 125 ? 3.703 2.115 -4.399 1.00 88.50 125 ASN A C 1
ATOM 920 O O . ASN A 1 125 ? 4.761 1.843 -3.834 1.00 88.50 125 ASN A O 1
ATOM 924 N N . ILE A 1 126 ? 2.843 3.024 -3.949 1.00 88.12 126 ILE A N 1
ATOM 925 C CA . ILE A 1 126 ? 2.962 3.653 -2.635 1.00 88.12 126 ILE A CA 1
ATOM 926 C C . ILE A 1 126 ? 1.710 3.267 -1.867 1.00 88.12 126 ILE A C 1
ATOM 928 O O . ILE A 1 126 ? 0.603 3.594 -2.294 1.00 88.12 126 ILE A O 1
ATOM 932 N N . GLU A 1 127 ? 1.883 2.540 -0.766 1.00 86.88 127 GLU A N 1
ATOM 933 C CA . GLU A 1 127 ? 0.76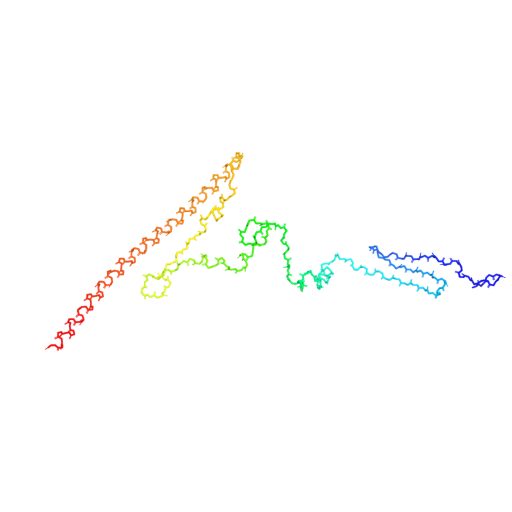1 2.208 0.109 1.00 86.88 127 GLU A CA 1
ATOM 934 C C . GLU A 1 127 ? 0.167 3.475 0.752 1.00 86.88 127 GLU A C 1
ATOM 936 O O . GLU A 1 127 ? 0.757 4.557 0.710 1.00 86.88 127 GLU A O 1
ATOM 941 N N . ASP A 1 128 ? -1.018 3.375 1.357 1.00 86.75 128 ASP A N 1
ATOM 942 C CA . ASP A 1 128 ? -1.639 4.525 2.020 1.00 86.75 128 ASP A CA 1
ATOM 943 C C . ASP A 1 128 ? -0.827 4.952 3.257 1.00 86.75 128 ASP A C 1
ATOM 945 O O . ASP A 1 128 ? -0.921 4.358 4.330 1.00 86.75 128 ASP A O 1
ATOM 949 N N . MET A 1 129 ? -0.027 6.008 3.096 1.00 90.88 129 MET A N 1
ATOM 950 C CA . MET A 1 129 ? 0.798 6.603 4.153 1.00 90.88 129 MET A CA 1
ATOM 951 C C . MET A 1 129 ? 0.053 7.673 4.972 1.00 90.88 129 MET A C 1
ATOM 953 O O . MET A 1 129 ? 0.680 8.424 5.722 1.00 90.88 129 MET A O 1
ATOM 957 N N . SER A 1 130 ? -1.271 7.794 4.828 1.00 91.81 130 SER A N 1
ATOM 958 C CA . SER A 1 130 ? -2.081 8.667 5.681 1.00 91.81 130 SER A CA 1
ATOM 959 C C . SER A 1 130 ? -2.162 8.134 7.116 1.00 91.81 130 SER A C 1
ATOM 961 O O . SER A 1 130 ? -1.865 6.974 7.398 1.00 91.81 130 SER A O 1
ATOM 963 N N . SER A 1 131 ? -2.626 8.963 8.055 1.00 89.38 131 SER A N 1
ATOM 964 C CA . SER A 1 131 ? -2.835 8.523 9.442 1.00 89.38 131 SER A CA 1
ATOM 965 C C . SER A 1 131 ? -3.834 7.365 9.564 1.00 89.38 131 SER A C 1
ATOM 967 O O . SER A 1 131 ? -3.722 6.565 10.493 1.00 89.38 131 SER A O 1
ATOM 969 N N . SER A 1 132 ? -4.788 7.250 8.634 1.00 89.44 132 SER A N 1
ATOM 970 C CA . SER A 1 132 ? -5.736 6.135 8.578 1.00 89.44 132 SER A CA 1
ATOM 971 C C . SER A 1 132 ? -5.077 4.869 8.023 1.00 89.44 132 SER A C 1
ATOM 973 O O . SER A 1 132 ? -5.154 3.823 8.670 1.00 89.44 132 SER A O 1
ATOM 975 N N . GLY A 1 133 ? -4.354 4.970 6.902 1.00 85.44 133 GLY A N 1
ATOM 976 C CA . GLY A 1 133 ? -3.623 3.848 6.301 1.00 85.44 133 GLY A CA 1
ATOM 977 C C . GLY A 1 133 ? -2.532 3.272 7.208 1.00 85.44 133 GLY A C 1
ATOM 978 O O . GLY A 1 133 ? -2.382 2.055 7.317 1.00 85.44 133 GLY A O 1
ATOM 979 N N . LEU A 1 134 ? -1.863 4.138 7.974 1.00 91.12 134 LEU A N 1
ATOM 980 C CA . LEU A 1 134 ? -0.876 3.769 8.993 1.00 91.12 134 LEU A CA 1
ATOM 981 C C . LEU A 1 134 ? -1.497 3.334 10.333 1.00 91.12 134 LEU A C 1
ATOM 983 O O . LEU A 1 134 ? -0.768 2.978 11.254 1.00 91.12 134 LEU A O 1
ATOM 987 N N . LYS A 1 135 ? -2.832 3.358 10.465 1.00 89.69 135 LYS A N 1
ATOM 988 C CA . LYS A 1 135 ? -3.581 2.985 11.683 1.00 89.69 135 LYS A CA 1
ATOM 989 C C . LYS A 1 135 ? -3.222 3.804 12.933 1.00 89.69 135 LYS A C 1
ATOM 991 O O . LYS A 1 135 ? -3.354 3.320 14.055 1.00 89.69 135 LYS A O 1
ATOM 996 N N . ILE A 1 136 ? -2.821 5.061 12.750 1.00 92.75 136 ILE A N 1
ATOM 997 C CA . ILE A 1 136 ? -2.463 5.990 13.835 1.00 92.75 136 ILE A CA 1
ATOM 998 C C . ILE A 1 136 ? -3.503 7.100 14.060 1.00 92.75 136 ILE A C 1
ATOM 1000 O O . ILE A 1 136 ? -3.308 7.968 14.906 1.00 92.75 136 ILE A O 1
ATOM 1004 N N . SER A 1 137 ? -4.625 7.086 13.336 1.00 91.81 137 SER A N 1
ATOM 1005 C CA . SER A 1 137 ? -5.654 8.137 13.398 1.00 91.81 137 SER A CA 1
ATOM 1006 C C . SER A 1 137 ? -6.382 8.243 14.743 1.00 91.81 137 SER A C 1
ATOM 1008 O O . SER A 1 137 ? -6.902 9.306 15.065 1.00 91.81 137 SER A O 1
ATOM 1010 N N . SER A 1 138 ? -6.444 7.158 15.519 1.00 89.25 138 SER A N 1
ATOM 1011 C CA . SER A 1 138 ? -7.170 7.083 16.797 1.00 89.25 138 SER A CA 1
ATOM 1012 C C . SER A 1 138 ? -6.267 6.729 17.981 1.00 89.25 138 SER A C 1
ATOM 1014 O O . SER A 1 138 ? -6.733 6.174 18.976 1.00 89.25 138 SER A O 1
ATOM 1016 N N . VAL A 1 139 ? -4.964 6.984 17.863 1.00 92.06 139 VAL A N 1
ATOM 1017 C CA . VAL A 1 139 ? -4.012 6.725 18.945 1.00 92.06 139 VAL A CA 1
ATOM 1018 C C . VAL A 1 139 ? -4.276 7.682 20.112 1.00 92.06 139 VAL A C 1
ATOM 1020 O O . VAL A 1 139 ? -4.529 8.869 19.915 1.00 92.06 139 VAL A O 1
ATOM 1023 N N . SER A 1 140 ? -4.221 7.156 21.336 1.00 92.19 140 SER A N 1
ATOM 1024 C CA . SER A 1 140 ? -4.477 7.894 22.574 1.00 92.19 140 SER A CA 1
ATOM 1025 C C . SER A 1 140 ? -3.340 7.680 23.566 1.00 92.19 140 SER A C 1
ATOM 1027 O O . SER A 1 140 ? -2.739 6.613 23.616 1.00 92.19 140 SER A O 1
ATOM 1029 N N . VAL A 1 141 ? -3.075 8.696 24.383 1.00 95.12 141 VAL A N 1
ATOM 1030 C CA . VAL A 1 141 ? -2.116 8.655 25.501 1.00 95.12 141 VAL A CA 1
ATOM 1031 C C . VAL A 1 141 ? -2.791 8.987 26.836 1.00 95.12 141 VAL A C 1
ATOM 1033 O O . VAL A 1 141 ? -2.131 9.351 27.803 1.00 95.12 141 VAL A O 1
ATOM 1036 N N . ALA A 1 142 ? -4.124 8.897 26.889 1.00 96.88 142 ALA A N 1
ATOM 1037 C CA . ALA A 1 142 ? -4.912 9.288 28.058 1.00 96.88 142 ALA A CA 1
ATOM 1038 C C . ALA A 1 142 ? -4.708 8.358 29.266 1.00 96.88 142 ALA A C 1
ATOM 1040 O O . ALA A 1 142 ? -4.852 8.789 30.409 1.00 96.88 142 ALA A O 1
ATOM 1041 N N . THR A 1 143 ? -4.364 7.091 29.025 1.00 97.06 143 THR A N 1
ATOM 1042 C CA . THR A 1 143 ? -4.052 6.109 30.069 1.00 97.06 143 THR A CA 1
ATOM 1043 C C . THR A 1 143 ? -2.689 5.471 29.819 1.00 97.06 143 THR A C 1
ATOM 1045 O O . THR A 1 143 ? -2.184 5.482 28.697 1.00 97.06 143 THR A O 1
ATOM 1048 N N . GLN A 1 144 ? -2.092 4.870 30.853 1.00 96.25 144 GLN A N 1
ATOM 1049 C CA . GLN A 1 144 ? -0.828 4.140 30.711 1.00 96.25 144 GLN A CA 1
ATOM 1050 C C . GLN A 1 144 ? -0.935 3.006 29.679 1.00 96.25 144 GLN A C 1
ATOM 1052 O O . GLN A 1 144 ? -0.032 2.825 28.869 1.00 96.25 144 GLN A O 1
ATOM 1057 N N . ALA A 1 145 ? -2.054 2.275 29.680 1.00 95.12 145 ALA A N 1
ATOM 1058 C CA . ALA A 1 145 ? -2.293 1.197 28.727 1.00 95.12 145 ALA A CA 1
ATOM 1059 C C . ALA A 1 145 ? -2.439 1.720 27.289 1.00 95.12 145 ALA A C 1
ATOM 1061 O O . ALA A 1 145 ? -1.904 1.114 26.361 1.00 95.12 145 ALA A O 1
ATOM 1062 N N . ASP A 1 146 ? -3.127 2.851 27.101 1.00 93.81 146 ASP A N 1
ATOM 1063 C CA . ASP A 1 146 ? -3.253 3.479 25.783 1.00 93.81 146 ASP A CA 1
ATOM 1064 C C . ASP A 1 146 ? -1.901 3.995 25.288 1.00 93.81 146 ASP A C 1
ATOM 1066 O O . ASP A 1 146 ? -1.561 3.777 24.131 1.00 93.81 146 ASP A O 1
ATOM 1070 N N . ALA A 1 147 ? -1.083 4.575 26.172 1.00 95.12 147 ALA A N 1
ATOM 1071 C CA . ALA A 1 147 ? 0.261 5.033 25.834 1.00 95.12 147 ALA A CA 1
ATOM 1072 C C . ALA A 1 147 ? 1.188 3.884 25.395 1.00 95.12 147 ALA A C 1
ATOM 1074 O O . ALA A 1 147 ? 1.946 4.046 24.442 1.00 95.12 147 ALA A O 1
ATOM 1075 N N . THR A 1 148 ? 1.113 2.706 26.025 1.00 95.38 148 THR A N 1
ATOM 1076 C CA . THR A 1 148 ? 1.876 1.530 25.566 1.00 95.38 148 THR A CA 1
ATOM 1077 C C . THR A 1 148 ? 1.431 1.086 24.171 1.00 95.38 148 THR A C 1
ATOM 1079 O O . THR A 1 148 ? 2.271 0.895 23.295 1.00 95.38 148 THR A O 1
ATOM 1082 N N . LYS A 1 149 ? 0.117 1.008 23.921 1.00 94.31 149 LYS A N 1
ATOM 1083 C CA . LYS A 1 149 ? -0.422 0.674 22.589 1.00 94.31 149 LYS A CA 1
ATOM 1084 C C . LYS A 1 149 ? -0.087 1.733 21.537 1.00 94.31 149 LYS A C 1
ATOM 1086 O O . LYS A 1 149 ? 0.125 1.402 20.375 1.00 94.31 149 LYS A O 1
ATOM 1091 N N . ALA A 1 150 ? -0.044 3.002 21.935 1.00 95.69 150 ALA A N 1
ATOM 1092 C CA . ALA A 1 150 ? 0.328 4.119 21.078 1.00 95.69 150 ALA A CA 1
ATOM 1093 C C . ALA A 1 150 ? 1.756 3.972 20.552 1.00 95.69 150 ALA A C 1
ATOM 1095 O O . ALA A 1 150 ? 1.979 4.146 19.358 1.00 95.69 150 ALA A O 1
ATOM 1096 N N . ILE A 1 151 ? 2.698 3.623 21.432 1.00 95.62 151 ILE A N 1
ATOM 1097 C CA . ILE A 1 151 ? 4.099 3.396 21.063 1.00 95.62 151 ILE A CA 1
ATOM 1098 C C . ILE A 1 151 ? 4.191 2.265 20.037 1.00 95.62 151 ILE A C 1
ATOM 1100 O O . ILE A 1 151 ? 4.764 2.462 18.972 1.00 95.62 151 ILE A O 1
ATOM 1104 N N . GLU A 1 152 ? 3.538 1.129 20.294 1.00 95.00 152 GLU A N 1
ATOM 1105 C CA . GLU A 1 152 ? 3.524 0.001 19.353 1.00 95.00 152 GLU A CA 1
ATOM 1106 C C . GLU A 1 152 ? 2.914 0.378 17.993 1.00 95.00 152 GLU A C 1
ATOM 1108 O O . GLU A 1 152 ? 3.437 0.008 16.941 1.00 95.00 152 GLU A O 1
ATOM 1113 N N . ALA A 1 153 ? 1.807 1.127 17.984 1.00 94.38 153 ALA A N 1
ATOM 1114 C CA . ALA A 1 153 ? 1.175 1.580 16.748 1.00 94.38 153 ALA A CA 1
ATOM 1115 C C . ALA A 1 153 ? 2.087 2.529 15.950 1.00 94.38 153 ALA A C 1
ATOM 1117 O O . ALA A 1 153 ? 2.202 2.397 14.731 1.00 94.38 153 ALA A O 1
ATOM 1118 N N . ILE A 1 154 ? 2.764 3.455 16.634 1.00 95.56 154 ILE A N 1
ATOM 1119 C CA . ILE A 1 154 ? 3.683 4.416 16.017 1.00 95.56 154 ILE A CA 1
ATOM 1120 C C . ILE A 1 154 ? 4.936 3.717 15.482 1.00 95.56 154 ILE A C 1
ATOM 1122 O O . ILE A 1 154 ? 5.337 4.000 14.356 1.00 95.56 154 ILE A O 1
ATOM 1126 N N . ASP A 1 155 ? 5.521 2.778 16.225 1.00 96.81 155 ASP A N 1
ATOM 1127 C CA . ASP A 1 155 ? 6.694 2.024 15.770 1.00 96.81 155 ASP A CA 1
ATOM 1128 C C . ASP A 1 155 ? 6.381 1.222 14.502 1.00 96.81 155 ASP A C 1
ATOM 1130 O O . ASP A 1 155 ? 7.148 1.235 13.535 1.00 96.81 155 ASP A O 1
ATOM 1134 N N . ASN A 1 156 ? 5.209 0.585 14.453 1.00 95.19 156 ASN A N 1
ATOM 1135 C CA . ASN A 1 156 ? 4.743 -0.098 13.248 1.00 95.19 156 ASN A CA 1
ATOM 1136 C C . ASN A 1 156 ? 4.568 0.872 12.071 1.00 95.19 156 ASN A C 1
ATOM 1138 O O . ASN A 1 156 ? 5.033 0.584 10.968 1.00 95.19 156 ASN A O 1
ATOM 1142 N N . ALA A 1 157 ? 3.964 2.040 12.301 1.00 96.25 157 ALA A N 1
ATOM 1143 C CA . ALA A 1 157 ? 3.812 3.063 11.270 1.00 96.25 157 ALA A CA 1
ATOM 1144 C C . ALA A 1 157 ? 5.169 3.577 10.751 1.00 96.25 157 ALA A C 1
ATOM 1146 O O . ALA A 1 157 ? 5.352 3.732 9.543 1.00 96.25 157 ALA A O 1
ATOM 1147 N N . ILE A 1 158 ? 6.147 3.794 11.637 1.00 96.50 158 ILE A N 1
ATOM 1148 C CA . ILE A 1 158 ? 7.512 4.198 11.266 1.00 96.50 158 ILE A CA 1
ATOM 1149 C C . ILE A 1 158 ? 8.176 3.126 10.402 1.00 96.50 158 ILE A C 1
ATOM 1151 O O . ILE A 1 158 ? 8.796 3.460 9.388 1.00 96.50 158 ILE A O 1
ATOM 1155 N N . ASN A 1 159 ? 8.032 1.851 10.767 1.00 96.62 159 ASN A N 1
ATOM 1156 C CA . ASN A 1 159 ? 8.576 0.739 9.991 1.00 96.62 159 ASN A CA 1
ATOM 1157 C C . ASN A 1 159 ? 7.953 0.668 8.591 1.00 96.62 159 ASN A C 1
ATOM 1159 O O . ASN A 1 159 ? 8.688 0.520 7.615 1.00 96.62 159 ASN A O 1
ATOM 1163 N N . MET A 1 160 ? 6.635 0.858 8.471 1.00 95.25 160 MET A N 1
ATOM 1164 C CA . MET A 1 160 ? 5.947 0.904 7.174 1.00 95.25 160 MET A CA 1
ATOM 1165 C C . MET A 1 160 ? 6.468 2.045 6.293 1.00 95.25 160 MET A C 1
ATOM 1167 O O . MET A 1 160 ? 6.891 1.814 5.161 1.00 95.25 160 MET A O 1
ATOM 1171 N N . VAL A 1 161 ? 6.523 3.270 6.825 1.00 95.44 161 VAL A N 1
ATOM 1172 C CA . VAL A 1 161 ? 7.034 4.438 6.084 1.00 95.44 161 VAL A CA 1
ATOM 1173 C C . VAL A 1 161 ? 8.498 4.244 5.684 1.00 95.44 161 VAL A C 1
ATOM 1175 O O . VAL A 1 161 ? 8.903 4.611 4.580 1.00 95.44 161 VAL A O 1
ATOM 1178 N N . SER A 1 162 ? 9.308 3.670 6.571 1.00 96.69 162 SER A N 1
ATOM 1179 C CA . SER A 1 162 ? 10.724 3.412 6.303 1.00 96.69 162 SER A CA 1
ATOM 1180 C C . SER A 1 162 ? 10.907 2.354 5.215 1.00 96.69 162 SER A C 1
ATOM 1182 O O . SER A 1 162 ? 11.732 2.551 4.323 1.00 96.69 162 SER A O 1
ATOM 1184 N N . GLY A 1 163 ? 10.100 1.288 5.230 1.00 95.44 163 GLY A N 1
ATOM 1185 C CA . GLY A 1 163 ? 10.053 0.286 4.164 1.00 95.44 163 GLY A CA 1
ATOM 1186 C C . GLY A 1 163 ? 9.690 0.907 2.817 1.00 95.44 163 GLY A C 1
ATOM 1187 O O . GLY A 1 163 ? 10.434 0.762 1.848 1.00 95.44 163 GLY A O 1
ATOM 1188 N N . GLN A 1 164 ? 8.633 1.721 2.784 1.00 94.00 164 GLN A N 1
ATOM 1189 C CA . GLN A 1 164 ? 8.214 2.435 1.577 1.00 94.00 164 GLN A CA 1
ATOM 1190 C C . GLN A 1 164 ? 9.321 3.356 1.027 1.00 94.00 164 GLN A C 1
ATOM 1192 O O . GLN A 1 164 ? 9.547 3.415 -0.182 1.00 94.00 164 GLN A O 1
ATOM 1197 N N . ARG A 1 165 ? 10.058 4.064 1.896 1.00 95.19 165 ARG A N 1
ATOM 1198 C CA . ARG A 1 165 ? 11.208 4.899 1.492 1.00 95.19 165 ARG A CA 1
ATOM 1199 C C . ARG A 1 165 ? 12.376 4.073 0.958 1.00 95.19 165 ARG A C 1
ATOM 1201 O O . ARG A 1 165 ? 13.040 4.515 0.023 1.00 95.19 165 ARG A O 1
ATOM 1208 N N . ALA A 1 166 ? 12.625 2.897 1.529 1.00 95.69 166 ALA A N 1
ATOM 1209 C CA . ALA A 1 166 ? 13.669 1.996 1.055 1.00 95.69 166 ALA A CA 1
ATOM 1210 C C . ALA A 1 166 ? 13.362 1.484 -0.361 1.00 95.69 166 ALA A C 1
ATOM 1212 O O . ALA A 1 166 ? 14.238 1.515 -1.225 1.00 95.69 166 ALA A O 1
ATOM 1213 N N . GLU A 1 167 ? 12.113 1.098 -0.631 1.00 92.50 167 GLU A N 1
ATOM 1214 C CA . GLU A 1 167 ? 11.674 0.695 -1.972 1.00 92.50 167 GLU A CA 1
ATOM 1215 C C . GLU A 1 167 ? 11.796 1.835 -2.988 1.00 92.50 167 GLU A C 1
ATOM 1217 O O . GLU A 1 167 ? 12.303 1.632 -4.093 1.00 92.50 167 GLU A O 1
ATOM 1222 N N . LEU A 1 168 ? 11.410 3.056 -2.602 1.00 93.25 168 LEU A N 1
ATOM 1223 C CA . LEU A 1 168 ? 11.591 4.248 -3.434 1.00 93.25 168 LEU A CA 1
ATOM 1224 C C . LEU A 1 168 ? 13.070 4.525 -3.734 1.00 93.25 168 LEU A C 1
ATOM 1226 O O . LEU A 1 168 ? 13.408 4.850 -4.870 1.00 93.25 168 LEU A O 1
ATOM 1230 N N . GLY A 1 169 ? 13.958 4.367 -2.753 1.00 94.62 169 GLY A N 1
ATOM 1231 C CA . GLY A 1 169 ? 15.400 4.512 -2.957 1.00 94.62 169 GLY A CA 1
ATOM 1232 C C . GLY A 1 169 ? 15.968 3.448 -3.900 1.00 94.62 169 GLY A C 1
ATOM 1233 O O . GLY A 1 169 ? 16.722 3.762 -4.820 1.00 94.62 169 GLY A O 1
ATOM 1234 N N . ALA A 1 170 ? 15.556 2.188 -3.739 1.00 91.94 170 ALA A N 1
ATOM 1235 C CA . ALA A 1 170 ? 15.943 1.108 -4.645 1.00 91.94 170 ALA A CA 1
ATOM 1236 C C . ALA A 1 170 ? 15.455 1.365 -6.081 1.00 91.94 170 ALA A C 1
ATOM 1238 O O . ALA A 1 170 ? 16.189 1.139 -7.048 1.00 91.94 170 ALA A O 1
ATOM 1239 N N . LEU A 1 171 ? 14.233 1.883 -6.223 1.00 91.75 171 LEU A N 1
ATOM 1240 C CA . LEU A 1 171 ? 13.681 2.292 -7.505 1.00 91.75 171 LEU A CA 1
ATOM 1241 C C . LEU A 1 171 ? 14.495 3.420 -8.145 1.00 91.75 171 LEU A C 1
ATOM 1243 O O . LEU A 1 171 ? 14.821 3.325 -9.326 1.00 91.75 171 LEU A O 1
ATOM 1247 N N . GLN A 1 172 ? 14.839 4.459 -7.380 1.00 92.88 172 GLN A N 1
ATOM 1248 C CA . GLN A 1 172 ? 15.665 5.570 -7.856 1.00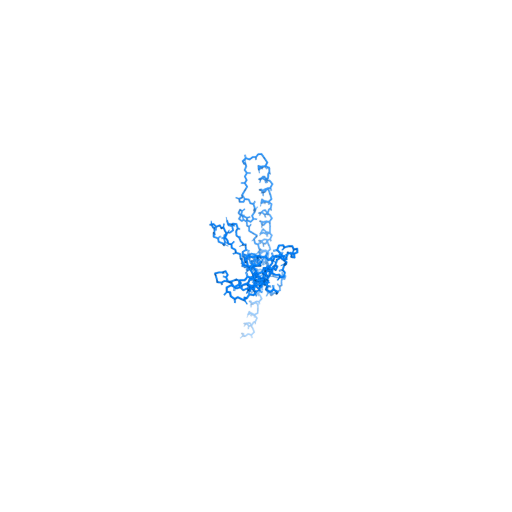 92.88 172 GLN A CA 1
ATOM 1249 C C . GLN A 1 172 ? 17.010 5.074 -8.391 1.00 92.88 172 GLN A C 1
ATOM 1251 O O . GLN A 1 172 ? 17.347 5.387 -9.529 1.00 92.88 172 GLN A O 1
ATOM 1256 N N . ASN A 1 173 ? 17.706 4.210 -7.644 1.00 92.94 173 ASN A N 1
ATOM 1257 C CA . ASN A 1 173 ? 18.965 3.610 -8.098 1.00 92.94 173 ASN A CA 1
ATOM 1258 C C . ASN A 1 173 ? 18.786 2.859 -9.425 1.00 92.94 173 ASN A C 1
ATOM 1260 O O . ASN A 1 173 ? 19.585 2.992 -10.351 1.00 92.94 173 ASN A O 1
ATOM 1264 N N . ARG A 1 174 ? 17.704 2.084 -9.559 1.00 89.81 174 ARG A N 1
ATOM 1265 C CA . ARG A 1 174 ? 17.425 1.346 -10.796 1.00 89.81 174 ARG A CA 1
ATOM 1266 C C . ARG A 1 174 ? 17.130 2.274 -11.975 1.00 89.81 174 ARG A C 1
ATOM 1268 O O . ARG A 1 174 ? 17.603 2.010 -13.082 1.00 89.81 174 ARG A O 1
ATOM 1275 N N . LEU A 1 175 ? 16.367 3.344 -11.756 1.00 90.56 175 LEU A N 1
ATOM 1276 C CA . LEU A 1 175 ? 16.089 4.350 -12.780 1.00 90.56 175 LEU A CA 1
ATOM 1277 C C . LEU A 1 175 ? 17.367 5.082 -13.196 1.00 90.56 175 LEU A C 1
ATOM 1279 O O . LEU A 1 175 ? 17.595 5.241 -14.389 1.00 90.56 175 LEU A O 1
ATOM 1283 N N . GLU A 1 176 ? 18.237 5.440 -12.256 1.00 92.81 176 GLU A N 1
ATOM 1284 C CA . GLU A 1 176 ? 19.515 6.096 -12.545 1.00 92.81 176 GLU A CA 1
ATOM 1285 C C . GLU A 1 176 ? 20.448 5.199 -13.370 1.00 92.81 176 GLU A C 1
ATOM 1287 O O . GLU A 1 176 ? 20.968 5.620 -14.405 1.00 92.81 176 GLU A O 1
ATOM 1292 N N . HIS A 1 177 ? 20.584 3.921 -13.002 1.00 91.19 177 HIS A N 1
ATOM 1293 C CA . HIS A 1 177 ? 21.330 2.955 -13.815 1.00 91.19 177 HIS A CA 1
ATOM 1294 C C . HIS A 1 177 ? 20.741 2.796 -15.219 1.00 91.19 177 HIS A C 1
ATOM 1296 O O . HIS A 1 177 ? 21.482 2.704 -16.198 1.00 91.19 177 HIS A O 1
ATOM 1302 N N . THR A 1 178 ? 19.412 2.791 -15.326 1.00 88.88 178 THR A N 1
ATOM 1303 C CA . THR A 1 178 ? 18.730 2.722 -16.618 1.00 88.88 178 THR A CA 1
ATOM 1304 C C . THR A 1 178 ? 19.040 3.956 -17.461 1.00 88.88 178 THR A C 1
ATOM 1306 O O . THR A 1 178 ? 19.423 3.816 -18.619 1.00 88.88 178 THR A O 1
ATOM 1309 N N . ILE A 1 179 ? 18.926 5.155 -16.887 1.00 88.69 179 ILE A N 1
ATOM 1310 C CA . ILE A 1 179 ? 19.223 6.422 -17.563 1.00 88.69 179 ILE A CA 1
ATOM 1311 C C . ILE A 1 179 ? 20.662 6.422 -18.081 1.00 88.69 179 ILE A C 1
ATOM 1313 O O . ILE A 1 179 ? 20.886 6.717 -19.253 1.00 88.69 179 ILE A O 1
ATOM 1317 N N . ASN A 1 180 ? 21.626 6.015 -17.254 1.00 92.19 180 ASN A N 1
ATOM 1318 C CA . ASN A 1 180 ? 23.035 5.953 -17.645 1.00 92.19 180 ASN A CA 1
ATOM 1319 C C . ASN A 1 180 ? 23.273 4.971 -18.806 1.00 92.19 180 ASN A C 1
ATOM 1321 O O . ASN A 1 180 ? 23.992 5.284 -19.761 1.00 92.19 180 ASN A O 1
ATOM 1325 N N . ASN A 1 181 ? 22.629 3.801 -18.768 1.00 87.56 181 ASN A N 1
ATOM 1326 C CA . ASN A 1 181 ? 22.708 2.819 -19.848 1.00 87.56 181 ASN A CA 1
ATOM 1327 C C . ASN A 1 181 ? 22.066 3.333 -21.152 1.00 87.56 181 ASN A C 1
ATOM 1329 O O . ASN A 1 181 ? 22.637 3.191 -22.236 1.00 87.56 181 ASN A O 1
ATOM 1333 N N . LEU A 1 182 ? 20.897 3.974 -21.057 1.00 87.62 182 LEU A N 1
ATOM 1334 C CA . LEU A 1 182 ? 20.200 4.557 -22.204 1.00 87.62 182 LEU A CA 1
ATOM 1335 C C . LEU A 1 182 ? 20.981 5.725 -22.811 1.00 87.62 182 LEU A C 1
ATOM 1337 O O . LEU A 1 182 ? 21.078 5.806 -24.031 1.00 87.62 182 LEU A O 1
ATOM 1341 N N . SER A 1 183 ? 21.592 6.579 -21.988 1.00 89.94 183 SER A N 1
ATOM 1342 C CA . SER A 1 183 ? 22.445 7.678 -22.453 1.00 89.94 183 SER A CA 1
ATOM 1343 C C . SER A 1 183 ? 23.647 7.148 -23.234 1.00 89.94 183 SER A C 1
ATOM 1345 O O . SER A 1 183 ? 23.904 7.593 -24.349 1.00 89.94 183 SER A O 1
ATOM 1347 N N . THR A 1 184 ? 24.330 6.133 -22.695 1.00 91.38 184 THR A N 1
ATOM 1348 C CA . THR A 1 184 ? 25.471 5.485 -23.366 1.00 91.38 184 THR A CA 1
ATOM 1349 C C . THR A 1 184 ? 25.041 4.826 -24.679 1.00 91.38 184 THR A C 1
ATOM 1351 O O . THR A 1 184 ? 25.706 4.950 -25.706 1.00 91.38 184 THR A O 1
ATOM 1354 N N . SER A 1 185 ? 23.897 4.137 -24.676 1.00 89.38 185 SER A N 1
ATOM 1355 C CA . SER A 1 185 ? 23.339 3.529 -25.888 1.00 89.38 185 SER A CA 1
ATOM 1356 C C . SER A 1 185 ? 22.968 4.585 -26.932 1.00 89.38 185 SER A C 1
ATOM 1358 O O . SER A 1 185 ? 23.262 4.398 -28.109 1.00 89.38 185 SER A O 1
ATOM 1360 N N . SER A 1 186 ? 22.384 5.711 -26.516 1.00 90.00 186 SER A N 1
ATOM 1361 C CA . SER A 1 186 ? 22.047 6.836 -27.394 1.00 90.00 186 SER A CA 1
ATOM 1362 C C . SER A 1 186 ? 23.292 7.463 -28.023 1.00 90.00 186 SER A C 1
ATOM 1364 O O . SER A 1 186 ? 23.290 7.759 -29.217 1.00 90.00 186 SER A O 1
ATOM 1366 N N . GLU A 1 187 ? 24.369 7.634 -27.255 1.00 92.88 187 GLU A N 1
ATOM 1367 C CA . GLU A 1 187 ? 25.648 8.137 -27.763 1.00 92.88 187 GLU A CA 1
ATOM 1368 C C . GLU A 1 187 ? 26.253 7.171 -28.794 1.00 92.88 187 GLU A C 1
ATOM 1370 O O . GLU A 1 187 ? 26.594 7.576 -29.907 1.00 92.88 187 GLU A O 1
ATOM 1375 N N . ASN A 1 188 ? 26.280 5.873 -28.479 1.00 91.19 188 ASN A N 1
ATOM 1376 C CA . ASN A 1 188 ? 26.763 4.838 -29.395 1.00 91.19 188 ASN A CA 1
ATOM 1377 C C . ASN A 1 188 ? 25.946 4.766 -30.694 1.00 91.19 188 ASN A C 1
ATOM 1379 O O . ASN A 1 188 ? 26.524 4.620 -31.773 1.00 91.19 188 ASN A O 1
ATOM 1383 N N . LEU A 1 189 ? 24.616 4.878 -30.608 1.00 91.00 189 LEU A N 1
ATOM 1384 C CA . LEU A 1 189 ? 23.733 4.904 -31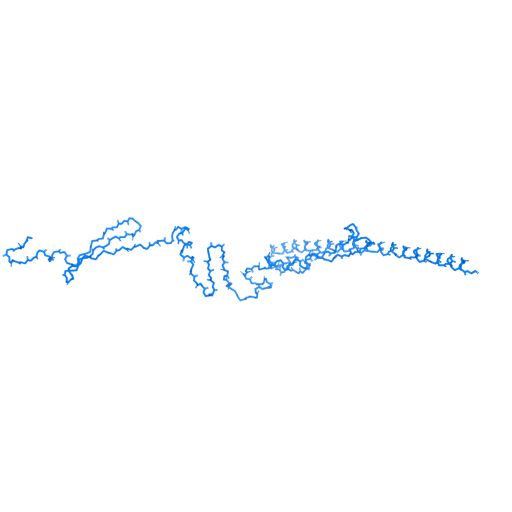.775 1.00 91.00 189 LEU A CA 1
ATOM 1385 C C . LEU A 1 189 ? 23.959 6.157 -32.620 1.00 91.00 189 LEU A C 1
ATOM 1387 O O . LEU A 1 189 ? 24.060 6.044 -33.836 1.00 91.00 189 LEU A O 1
ATOM 1391 N N . THR A 1 190 ? 24.132 7.319 -31.992 1.00 92.88 190 THR A N 1
ATOM 1392 C CA . THR A 1 190 ? 24.429 8.574 -32.700 1.00 92.88 190 THR A CA 1
ATOM 1393 C C . THR A 1 190 ? 25.776 8.495 -33.427 1.00 92.88 190 THR A C 1
ATOM 1395 O O . THR A 1 190 ? 25.894 8.898 -34.583 1.00 92.88 190 THR A O 1
ATOM 1398 N N . ALA A 1 191 ? 26.799 7.909 -32.795 1.00 93.50 191 ALA A N 1
ATOM 1399 C CA . ALA A 1 191 ? 28.105 7.689 -33.416 1.00 93.50 191 ALA A CA 1
ATOM 1400 C C . ALA A 1 191 ? 28.057 6.643 -34.547 1.00 93.50 191 ALA A C 1
ATOM 1402 O O . ALA A 1 191 ? 28.770 6.759 -35.546 1.00 93.50 191 ALA A O 1
ATOM 1403 N N . ALA A 1 192 ? 27.233 5.601 -34.410 1.00 91.62 192 ALA A N 1
ATOM 1404 C CA . ALA A 1 192 ? 26.978 4.644 -35.484 1.00 91.62 192 ALA A CA 1
ATOM 1405 C C . ALA A 1 192 ? 26.235 5.303 -36.658 1.00 91.62 192 ALA A C 1
ATOM 1407 O O . ALA A 1 192 ? 26.635 5.106 -37.801 1.00 91.62 192 ALA A O 1
ATOM 1408 N N . GLU A 1 193 ? 25.230 6.138 -36.387 1.00 93.25 193 GLU A N 1
ATOM 1409 C CA . GLU A 1 193 ? 24.503 6.914 -37.397 1.00 93.25 193 GLU A CA 1
ATOM 1410 C C . GLU A 1 193 ? 25.432 7.886 -38.135 1.00 93.25 193 GLU A C 1
ATOM 1412 O O . GLU A 1 193 ? 25.387 7.954 -39.360 1.00 93.25 193 GLU A O 1
ATOM 1417 N N . SER A 1 194 ? 26.314 8.599 -37.420 1.00 93.69 194 SER A N 1
ATOM 1418 C CA . SER A 1 194 ? 27.326 9.463 -38.047 1.00 93.69 194 SER A CA 1
ATOM 1419 C C . SER A 1 194 ? 28.218 8.667 -38.992 1.00 93.69 194 SER A C 1
ATOM 1421 O O . SER A 1 194 ? 28.375 9.063 -40.136 1.00 93.69 194 SER A O 1
ATOM 1423 N N . ARG A 1 195 ? 28.729 7.503 -38.562 1.00 89.50 195 ARG A N 1
ATOM 1424 C CA . ARG A 1 195 ? 29.566 6.645 -39.416 1.00 89.50 195 ARG A CA 1
ATOM 1425 C C . ARG A 1 195 ? 28.830 6.138 -40.652 1.00 89.50 195 ARG A C 1
ATOM 1427 O O . ARG A 1 195 ? 29.432 6.086 -41.716 1.00 89.50 195 ARG A O 1
ATOM 1434 N N . ILE A 1 196 ? 27.561 5.756 -40.520 1.00 86.31 196 ILE A N 1
ATOM 1435 C CA . ILE A 1 196 ? 26.750 5.316 -41.663 1.00 86.31 196 ILE A CA 1
ATOM 1436 C C . ILE A 1 196 ? 26.553 6.483 -42.634 1.00 86.31 196 ILE A C 1
ATOM 1438 O O . ILE A 1 196 ? 26.837 6.329 -43.817 1.00 86.31 196 ILE A O 1
ATOM 1442 N N . ARG A 1 197 ? 26.173 7.668 -42.135 1.00 89.38 197 ARG A N 1
ATOM 1443 C CA . ARG A 1 197 ? 26.035 8.867 -42.974 1.00 89.38 197 ARG A CA 1
ATOM 1444 C C . ARG A 1 197 ? 27.341 9.239 -43.663 1.00 89.38 197 ARG A C 1
ATOM 1446 O O . ARG A 1 197 ? 27.328 9.481 -44.860 1.00 89.38 197 ARG A O 1
ATOM 1453 N N . ASP A 1 198 ? 28.454 9.262 -42.939 1.00 86.12 198 ASP A N 1
ATOM 1454 C CA . ASP A 1 198 ? 29.761 9.624 -43.493 1.00 86.12 198 ASP A CA 1
ATOM 1455 C C . ASP A 1 198 ? 30.208 8.633 -44.583 1.00 86.12 198 ASP A C 1
ATOM 1457 O O . ASP A 1 198 ? 30.773 9.048 -45.594 1.00 86.12 198 ASP A O 1
ATOM 1461 N N . VAL A 1 199 ? 29.910 7.335 -44.428 1.00 80.44 199 VAL A N 1
ATOM 1462 C CA . VAL A 1 199 ? 30.146 6.317 -45.469 1.00 80.44 199 VAL A CA 1
ATOM 1463 C C . VAL A 1 199 ? 29.228 6.526 -46.674 1.00 80.44 199 VAL A C 1
ATOM 1465 O O . VAL A 1 199 ? 29.715 6.487 -47.803 1.00 80.44 199 VAL A O 1
ATOM 1468 N N . ASP A 1 200 ? 27.938 6.793 -46.459 1.00 75.88 200 ASP A N 1
ATOM 1469 C CA . ASP A 1 200 ? 26.989 7.069 -47.544 1.00 75.88 200 ASP A CA 1
ATOM 1470 C C . ASP A 1 200 ? 27.379 8.339 -48.325 1.00 75.88 200 ASP A C 1
ATOM 1472 O O . ASP A 1 200 ? 27.321 8.355 -49.555 1.00 75.88 200 ASP A O 1
ATOM 1476 N N . TYR A 1 201 ? 27.853 9.386 -47.638 1.00 80.25 201 TYR A N 1
ATOM 1477 C CA . TYR A 1 201 ? 28.380 10.599 -48.272 1.00 80.25 201 TYR A CA 1
ATOM 1478 C C . TYR A 1 201 ? 29.673 10.338 -49.053 1.00 80.25 201 TYR A C 1
ATOM 1480 O O . TYR A 1 201 ? 29.829 10.869 -50.149 1.00 80.25 201 TYR A O 1
ATOM 1488 N N . ALA A 1 202 ? 30.588 9.518 -48.526 1.00 70.88 202 ALA A N 1
ATOM 1489 C CA . ALA A 1 202 ? 31.834 9.167 -49.208 1.00 70.88 202 ALA A CA 1
ATOM 1490 C C . ALA A 1 202 ? 31.623 8.275 -50.445 1.00 70.88 202 ALA A C 1
ATOM 1492 O O . ALA A 1 202 ? 32.435 8.320 -51.362 1.00 70.88 202 ALA A O 1
ATOM 1493 N N . LEU A 1 203 ? 30.556 7.469 -50.483 1.00 72.25 203 LEU A N 1
ATOM 1494 C CA . LEU A 1 203 ? 30.208 6.637 -51.642 1.00 72.25 203 LEU A CA 1
ATOM 1495 C C . LEU A 1 203 ? 29.483 7.425 -52.752 1.00 72.25 203 LEU A C 1
ATOM 1497 O O . LEU A 1 203 ? 29.452 6.980 -53.898 1.00 72.25 203 LEU A O 1
ATOM 1501 N N . ALA A 1 204 ? 28.860 8.556 -52.400 1.00 65.06 204 ALA A N 1
ATOM 1502 C CA . ALA A 1 204 ? 28.074 9.403 -53.301 1.00 65.06 204 ALA A CA 1
ATOM 1503 C C . ALA A 1 204 ? 28.858 10.586 -53.913 1.00 65.06 204 ALA A C 1
ATOM 1505 O O . ALA A 1 204 ? 28.309 11.286 -54.769 1.00 65.06 204 ALA A O 1
ATOM 1506 N N . ALA A 1 205 ? 30.099 10.818 -53.471 1.00 52.78 205 ALA A N 1
ATOM 1507 C CA . ALA A 1 205 ? 31.029 11.826 -53.992 1.00 52.78 205 ALA A CA 1
ATOM 1508 C C . ALA A 1 205 ? 32.000 11.224 -55.020 1.00 52.78 205 ALA A C 1
ATOM 1510 O O . ALA A 1 205 ? 32.344 11.949 -55.982 1.00 52.78 205 ALA A O 1
#

Foldseek 3Di:
DAPPVRDDPPVPQAPDWDWDDDPPRFTWIWHDHPVVRDIDTDGDPPPPCPDPVVVLVVQQQPDPPPDGCNSPDDDDDFPDDDDQAPPPGPDDDCCVPPVPCVVQAQADKDQLDPDPDPVRIDGQHDFPLDCVRLVNPPQDPPDPVSVVVNVVSVVSSVVSVVVSVVVVVVVVVVNVVSVVVVVVVVVVVVVVVVVVVVVVVVVVD

Radius of gyration: 41.74 Å; chains: 1; bounding box: 127×45×85 Å